Protein AF-A0A177EM63-F1 (afdb_monomer_lite)

Structure (mmCIF, N/CA/C/O backbone):
data_AF-A0A177EM63-F1
#
_entry.id   AF-A0A177EM63-F1
#
loop_
_atom_site.group_PDB
_atom_site.id
_atom_site.type_symbol
_atom_site.label_atom_id
_atom_site.label_alt_id
_atom_site.label_comp_id
_atom_site.label_asym_id
_atom_site.label_entity_id
_atom_site.label_seq_id
_atom_site.pdbx_PDB_ins_code
_atom_site.Cartn_x
_atom_site.Cartn_y
_atom_site.Cartn_z
_atom_site.occupancy
_atom_site.B_iso_or_equiv
_atom_site.auth_seq_id
_atom_site.auth_comp_id
_atom_site.auth_asym_id
_atom_site.auth_atom_id
_atom_site.pdbx_PDB_model_num
ATOM 1 N N . MET A 1 1 ? 7.908 0.296 -29.795 1.00 80.44 1 MET A N 1
ATOM 2 C CA . MET A 1 1 ? 9.046 -0.577 -29.422 1.00 80.44 1 MET A CA 1
ATOM 3 C C . MET A 1 1 ? 8.476 -1.822 -28.769 1.00 80.44 1 MET A C 1
ATOM 5 O O . MET A 1 1 ? 7.486 -1.703 -28.049 1.00 80.44 1 MET A O 1
ATOM 9 N N . SER A 1 2 ? 9.040 -2.988 -29.083 1.00 86.81 2 SER A N 1
ATOM 10 C CA . SER A 1 2 ? 8.524 -4.278 -28.610 1.00 86.81 2 SER A CA 1
ATOM 11 C C . SER A 1 2 ? 8.839 -4.521 -27.130 1.00 86.81 2 SER A C 1
ATOM 13 O O . SER A 1 2 ? 9.766 -3.935 -26.569 1.00 86.81 2 SER A O 1
ATOM 15 N N . VAL A 1 3 ? 8.077 -5.413 -26.495 1.00 84.44 3 VAL A N 1
ATOM 16 C CA . VAL A 1 3 ? 8.289 -5.815 -25.095 1.00 84.44 3 VAL A CA 1
ATOM 17 C C . VAL A 1 3 ? 9.638 -6.499 -24.912 1.00 84.44 3 VAL A C 1
ATOM 19 O O . VAL A 1 3 ? 10.339 -6.198 -23.953 1.00 84.44 3 VAL A O 1
ATOM 22 N N . THR A 1 4 ? 10.049 -7.345 -25.858 1.00 86.62 4 THR A N 1
ATOM 23 C CA . THR A 1 4 ? 11.358 -8.010 -25.823 1.00 86.62 4 THR A CA 1
ATOM 24 C C . THR A 1 4 ? 12.508 -7.002 -25.833 1.00 86.62 4 THR A C 1
ATOM 26 O O . THR A 1 4 ? 13.433 -7.124 -25.036 1.00 86.62 4 THR A O 1
ATOM 29 N N . GLU A 1 5 ? 12.434 -5.967 -26.677 1.00 84.00 5 GLU A N 1
ATOM 30 C CA . GLU A 1 5 ? 13.433 -4.888 -26.700 1.00 84.00 5 GLU A CA 1
ATOM 31 C C . GLU A 1 5 ? 13.424 -4.068 -25.405 1.00 84.00 5 GLU A C 1
ATOM 33 O O . GLU A 1 5 ? 14.484 -3.695 -24.904 1.00 84.00 5 GLU A O 1
ATOM 38 N N . ALA A 1 6 ? 12.239 -3.788 -24.853 1.00 81.88 6 ALA A N 1
ATOM 39 C CA . ALA A 1 6 ? 12.103 -3.051 -23.600 1.00 81.88 6 ALA A CA 1
ATOM 40 C C . ALA A 1 6 ? 12.695 -3.833 -22.416 1.00 81.88 6 ALA A C 1
ATOM 42 O O . ALA A 1 6 ? 13.478 -3.273 -21.653 1.00 81.88 6 ALA A O 1
ATOM 43 N N . VAL A 1 7 ? 12.375 -5.127 -22.293 1.00 85.88 7 VAL A N 1
ATOM 44 C CA . VAL A 1 7 ? 12.912 -6.020 -21.252 1.00 85.88 7 VAL A CA 1
ATOM 45 C C . VAL A 1 7 ? 14.426 -6.120 -21.363 1.00 85.88 7 VAL A C 1
ATOM 47 O O . VAL A 1 7 ? 15.108 -5.869 -20.376 1.00 85.88 7 VAL A O 1
ATOM 50 N N . ALA A 1 8 ? 14.959 -6.374 -22.563 1.00 84.88 8 ALA A N 1
ATOM 51 C CA . ALA A 1 8 ? 16.402 -6.455 -22.767 1.00 84.88 8 ALA A CA 1
ATOM 52 C C . ALA A 1 8 ? 17.111 -5.162 -22.335 1.00 84.88 8 ALA A C 1
ATOM 54 O O . ALA A 1 8 ? 18.138 -5.217 -21.671 1.00 84.88 8 ALA A O 1
ATOM 55 N N . ARG A 1 9 ? 16.553 -3.984 -22.645 1.00 82.12 9 ARG A N 1
ATOM 56 C CA . ARG A 1 9 ? 17.126 -2.699 -22.205 1.00 82.12 9 ARG A CA 1
ATOM 57 C C . ARG A 1 9 ? 17.050 -2.490 -20.692 1.00 82.12 9 ARG A C 1
ATOM 59 O O . ARG A 1 9 ? 17.999 -1.964 -20.122 1.00 82.12 9 ARG A O 1
ATOM 66 N N . ILE A 1 10 ? 15.957 -2.901 -20.048 1.00 82.69 10 ILE A N 1
ATOM 67 C CA . ILE A 1 10 ? 15.802 -2.826 -18.586 1.00 82.69 10 ILE A CA 1
ATOM 68 C C . ILE A 1 10 ? 16.791 -3.767 -17.884 1.00 82.69 10 ILE A C 1
ATOM 70 O O . ILE A 1 10 ? 17.372 -3.395 -16.869 1.00 82.69 10 ILE A O 1
ATOM 74 N N . GLU A 1 11 ? 16.995 -4.971 -18.417 1.00 80.25 11 GLU A N 1
ATOM 75 C CA . GLU A 1 11 ? 17.936 -5.953 -17.868 1.00 80.25 11 GLU A CA 1
ATOM 76 C C . GLU A 1 11 ? 19.400 -5.546 -18.099 1.00 80.25 11 GLU A C 1
ATOM 78 O O . GLU A 1 11 ? 20.226 -5.731 -17.210 1.00 80.25 11 GLU A O 1
ATOM 83 N N . LEU A 1 12 ? 19.712 -4.932 -19.249 1.00 74.31 12 LEU A N 1
ATOM 84 C CA . LEU A 1 12 ? 21.046 -4.409 -19.579 1.00 74.31 12 LEU A CA 1
ATOM 85 C C . LEU A 1 12 ? 21.452 -3.180 -18.755 1.00 74.31 12 LEU A C 1
ATOM 87 O O . LEU A 1 12 ? 22.636 -2.843 -18.721 1.00 74.31 12 LEU A O 1
ATOM 91 N N . ALA A 1 13 ? 20.511 -2.514 -18.080 1.00 64.75 13 ALA A N 1
ATOM 92 C CA . ALA A 1 13 ? 20.834 -1.570 -17.014 1.00 64.75 13 ALA A CA 1
ATOM 93 C C . ALA A 1 13 ? 21.333 -2.365 -15.786 1.00 64.75 13 ALA A C 1
ATOM 95 O O . ALA A 1 13 ? 20.625 -2.502 -14.791 1.00 64.75 13 ALA A O 1
ATOM 96 N N . GLU A 1 14 ? 22.516 -2.976 -15.909 1.00 57.59 14 GLU A N 1
ATOM 97 C CA . GLU A 1 14 ? 23.090 -3.934 -14.958 1.00 57.59 14 GLU A CA 1
ATOM 98 C C . GLU A 1 14 ? 23.253 -3.382 -13.527 1.00 57.59 14 GLU A C 1
ATOM 100 O O . GLU A 1 14 ? 23.365 -2.178 -13.285 1.00 57.59 14 GLU A O 1
ATOM 105 N N . GLU A 1 15 ? 23.319 -4.334 -12.584 1.00 53.03 15 GLU A N 1
ATOM 106 C CA . GLU A 1 15 ? 23.094 -4.308 -11.124 1.00 53.03 15 GLU A CA 1
ATOM 107 C C . GLU A 1 15 ? 23.662 -3.140 -10.293 1.00 53.03 15 GLU A C 1
ATOM 109 O O . GLU A 1 15 ? 23.287 -2.974 -9.132 1.00 53.03 15 GLU A O 1
ATOM 114 N N . PHE A 1 16 ? 24.526 -2.283 -10.829 1.00 54.69 16 PHE A N 1
ATOM 115 C CA . PHE A 1 16 ? 25.255 -1.292 -10.035 1.00 54.69 16 PHE A CA 1
ATOM 116 C C . PHE A 1 16 ? 24.967 0.155 -10.410 1.00 54.69 16 PHE A C 1
ATOM 118 O O . PHE A 1 16 ? 25.214 1.036 -9.575 1.00 54.69 16 PHE A O 1
ATOM 125 N N . GLU A 1 17 ? 24.403 0.438 -11.584 1.00 61.66 17 GLU A N 1
ATOM 126 C CA . GLU A 1 17 ? 24.083 1.799 -12.013 1.00 61.66 17 GLU A CA 1
ATOM 127 C C . GLU A 1 17 ? 22.657 1.925 -12.536 1.00 61.66 17 GLU A C 1
ATOM 129 O O . GLU A 1 17 ? 22.166 1.149 -13.342 1.00 61.66 17 GLU A O 1
ATOM 134 N N . PHE A 1 18 ? 21.973 2.943 -12.024 1.00 70.75 18 PHE A N 1
ATOM 135 C CA . PHE A 1 18 ? 20.662 3.331 -12.507 1.00 70.75 18 PHE A CA 1
ATOM 136 C C . PHE A 1 18 ? 20.858 4.153 -13.788 1.00 70.75 18 PHE A C 1
ATOM 138 O O . PHE A 1 18 ? 21.376 5.267 -13.694 1.00 70.75 18 PHE A O 1
ATOM 145 N N . ASP A 1 19 ? 20.451 3.614 -14.944 1.00 78.56 19 ASP A N 1
ATOM 146 C CA . ASP A 1 19 ? 20.401 4.326 -16.230 1.00 78.56 19 ASP A CA 1
ATOM 147 C C . ASP A 1 19 ? 18.953 4.756 -16.561 1.00 78.56 19 ASP A C 1
ATOM 149 O O . ASP A 1 19 ? 18.143 3.943 -17.024 1.00 78.56 19 ASP A O 1
ATOM 153 N N . PRO A 1 20 ? 18.600 6.041 -16.358 1.00 81.06 20 PRO A N 1
ATOM 154 C CA . PRO A 1 20 ? 17.284 6.570 -16.706 1.00 81.06 20 PRO A CA 1
ATOM 155 C C . PRO A 1 20 ? 16.930 6.389 -18.186 1.00 81.06 20 PRO A C 1
ATOM 157 O O . PRO A 1 20 ? 15.759 6.225 -18.523 1.00 81.06 20 PRO A O 1
ATOM 160 N N . SER A 1 21 ? 17.921 6.419 -19.080 1.00 80.81 21 SER A N 1
ATOM 161 C CA . SER A 1 21 ? 17.704 6.344 -20.527 1.00 80.81 21 SER A CA 1
ATOM 162 C C . SER A 1 21 ? 17.212 4.955 -20.916 1.00 80.81 21 SER A C 1
ATOM 164 O O . SER A 1 21 ? 16.197 4.832 -21.605 1.00 80.81 21 SER A O 1
ATOM 166 N N . ALA A 1 22 ? 17.872 3.915 -20.400 1.00 77.88 22 ALA A N 1
ATOM 167 C CA . ALA A 1 22 ? 17.476 2.524 -20.589 1.00 77.88 22 ALA A CA 1
ATOM 168 C C . ALA A 1 22 ? 16.078 2.227 -20.030 1.00 77.88 22 ALA A C 1
ATOM 170 O O . ALA A 1 22 ? 15.338 1.452 -20.624 1.00 77.88 22 ALA A O 1
ATOM 171 N N . ILE A 1 23 ? 15.689 2.878 -18.932 1.00 80.88 23 ILE A N 1
ATOM 172 C CA . ILE A 1 23 ? 14.418 2.638 -18.234 1.00 80.88 23 ILE A CA 1
ATOM 173 C C . ILE A 1 23 ? 13.268 3.493 -18.803 1.00 80.88 23 ILE A C 1
ATOM 175 O O . ILE A 1 23 ? 12.113 3.073 -18.773 1.00 80.88 23 ILE A O 1
ATOM 179 N N . SER A 1 24 ? 13.557 4.653 -19.408 1.00 83.94 24 SER A N 1
ATOM 180 C CA . SER A 1 24 ? 12.554 5.525 -20.059 1.00 83.94 24 SER A CA 1
ATOM 181 C C . SER A 1 24 ? 11.744 4.826 -21.160 1.00 83.94 24 SER A C 1
ATOM 183 O O . SER A 1 24 ? 10.636 5.240 -21.502 1.00 83.94 24 SER A O 1
ATOM 185 N N . VAL A 1 25 ? 12.268 3.711 -21.672 1.00 82.81 25 VAL A N 1
ATOM 186 C CA . VAL A 1 25 ? 11.639 2.825 -22.654 1.00 82.81 25 VAL A CA 1
ATOM 187 C C . VAL A 1 25 ? 10.241 2.368 -22.221 1.00 82.81 25 VAL A C 1
ATOM 189 O O . VAL A 1 25 ? 9.361 2.198 -23.064 1.00 82.81 25 VAL A O 1
ATOM 192 N N . ILE A 1 26 ? 9.994 2.256 -20.913 1.00 86.50 26 ILE A N 1
ATOM 193 C CA . ILE A 1 26 ? 8.686 1.885 -20.362 1.00 86.50 26 ILE A CA 1
ATOM 194 C C . ILE A 1 26 ? 7.603 2.852 -20.834 1.00 86.50 26 ILE A C 1
ATOM 196 O O . ILE A 1 26 ? 6.497 2.406 -21.093 1.00 86.50 26 ILE A O 1
ATOM 200 N N . GLU A 1 27 ? 7.889 4.146 -21.020 1.00 87.06 27 GLU A N 1
ATOM 201 C CA . GLU A 1 27 ? 6.882 5.132 -21.448 1.00 87.06 27 GLU A CA 1
ATOM 202 C C . GLU A 1 27 ? 6.308 4.822 -22.842 1.00 87.06 27 GLU A C 1
ATOM 204 O O . GLU A 1 27 ? 5.156 5.142 -23.120 1.00 87.06 27 GLU A O 1
ATOM 209 N N . SER A 1 28 ? 7.081 4.154 -23.706 1.00 83.94 28 SER A N 1
ATOM 210 C CA . SER A 1 28 ? 6.744 3.915 -25.121 1.00 83.94 28 SER A CA 1
ATOM 211 C C . SER A 1 28 ? 6.630 2.435 -25.511 1.00 83.94 28 SER A C 1
ATOM 213 O O . SER A 1 28 ? 6.363 2.117 -26.675 1.00 83.94 28 SER A O 1
ATOM 215 N N . ALA A 1 29 ? 6.829 1.515 -24.561 1.00 86.12 29 ALA A N 1
ATOM 216 C CA . ALA A 1 29 ? 6.664 0.082 -24.786 1.00 86.12 29 ALA A CA 1
ATOM 217 C C . ALA A 1 29 ? 5.202 -0.245 -25.135 1.00 86.12 29 ALA A C 1
ATOM 219 O O . ALA A 1 29 ? 4.276 0.144 -24.414 1.00 86.12 29 ALA A O 1
ATOM 220 N N . THR A 1 30 ? 4.991 -0.950 -26.245 1.00 87.00 30 THR A N 1
ATOM 221 C CA . THR A 1 30 ? 3.658 -1.395 -26.671 1.00 87.00 30 THR A CA 1
ATOM 222 C C . THR A 1 30 ? 3.354 -2.732 -26.006 1.00 87.00 30 THR A C 1
ATOM 224 O O . THR A 1 30 ? 4.013 -3.717 -26.320 1.00 87.00 30 THR A O 1
ATOM 227 N N . ILE A 1 31 ? 2.388 -2.755 -25.087 1.00 88.94 31 ILE A N 1
ATOM 228 C CA . ILE A 1 31 ? 2.005 -3.939 -24.309 1.00 88.94 31 ILE A CA 1
ATOM 229 C C . ILE A 1 31 ? 0.565 -4.284 -24.663 1.00 88.94 31 ILE A C 1
ATOM 231 O O . ILE A 1 31 ? -0.331 -3.460 -24.503 1.00 88.94 31 ILE A O 1
ATOM 235 N N . ASN A 1 32 ? 0.361 -5.494 -25.168 1.00 89.00 32 ASN A N 1
ATOM 236 C CA . ASN A 1 32 ? -0.907 -5.963 -25.715 1.00 89.00 32 ASN A CA 1
ATOM 237 C C . ASN A 1 32 ? -1.482 -7.150 -24.928 1.00 89.00 32 ASN A C 1
ATOM 239 O O . ASN A 1 32 ? -2.583 -7.607 -25.230 1.00 89.00 32 ASN A O 1
ATOM 243 N N . SER A 1 33 ? -0.752 -7.680 -23.941 1.00 89.94 33 SER A N 1
ATOM 244 C CA . SER A 1 33 ? -1.168 -8.859 -23.179 1.00 89.94 33 SER A CA 1
ATOM 245 C C . SER A 1 33 ? -0.722 -8.834 -21.717 1.00 89.94 33 SER A C 1
ATOM 247 O O . SER A 1 33 ? 0.284 -8.229 -21.350 1.00 89.94 33 SER A O 1
ATOM 249 N N . GLU A 1 34 ? -1.444 -9.575 -20.877 1.00 89.94 34 GLU A N 1
ATOM 250 C CA . GLU A 1 34 ? -1.077 -9.823 -19.476 1.00 89.94 34 GLU A CA 1
ATOM 251 C C . GLU A 1 34 ? 0.327 -10.437 -19.335 1.00 89.94 34 GLU A C 1
ATOM 253 O O . GLU A 1 34 ? 1.083 -10.071 -18.434 1.00 89.94 34 GLU A O 1
ATOM 258 N N . THR A 1 35 ? 0.705 -11.354 -20.229 1.00 91.62 35 THR A N 1
ATOM 259 C CA . THR A 1 35 ? 2.037 -11.975 -20.207 1.00 91.62 35 THR A CA 1
ATOM 260 C C . THR A 1 35 ? 3.138 -10.934 -20.411 1.00 91.62 35 THR A C 1
ATOM 262 O O . THR A 1 35 ? 4.155 -10.975 -19.722 1.00 91.62 35 THR A O 1
ATOM 265 N N . GLU A 1 36 ? 2.926 -9.972 -21.306 1.00 90.94 36 GLU A N 1
ATOM 266 C CA . GLU A 1 36 ? 3.875 -8.885 -21.553 1.00 90.94 36 GLU A CA 1
ATOM 267 C C . GLU A 1 36 ? 3.973 -7.919 -20.362 1.00 90.94 36 GLU A C 1
ATOM 269 O O . GLU A 1 36 ? 5.082 -7.531 -19.993 1.00 90.94 36 GLU A O 1
ATOM 274 N N . PHE A 1 37 ? 2.856 -7.596 -19.693 1.00 90.56 37 PHE A N 1
ATOM 275 C CA . PHE A 1 37 ? 2.894 -6.840 -18.432 1.00 90.56 37 PHE A CA 1
ATOM 276 C C . PHE A 1 37 ? 3.767 -7.539 -17.388 1.00 90.56 37 PHE A C 1
ATOM 278 O O . PHE A 1 37 ? 4.653 -6.917 -16.802 1.00 90.56 37 PHE A O 1
ATOM 285 N N . LYS A 1 38 ? 3.560 -8.847 -17.185 1.00 89.88 38 LYS A N 1
ATOM 286 C CA . LYS A 1 38 ? 4.345 -9.637 -16.224 1.00 89.88 38 LYS A CA 1
ATOM 287 C C . LYS A 1 38 ? 5.834 -9.629 -16.556 1.00 89.88 38 LYS A C 1
ATOM 289 O O . LYS A 1 38 ? 6.646 -9.480 -15.648 1.00 89.88 38 LYS A O 1
ATOM 294 N N . GLN A 1 39 ? 6.196 -9.753 -17.833 1.00 90.75 39 GLN A N 1
ATOM 295 C CA . GLN A 1 39 ? 7.595 -9.718 -18.267 1.00 90.75 39 GLN A CA 1
ATOM 296 C C . GLN A 1 39 ? 8.263 -8.381 -17.931 1.00 90.75 39 GLN A C 1
ATOM 298 O O . GLN A 1 39 ? 9.328 -8.366 -17.314 1.00 90.75 39 GLN A O 1
ATOM 303 N N . VAL A 1 40 ? 7.621 -7.261 -18.273 1.00 91.50 40 VAL A N 1
ATOM 304 C CA . VAL A 1 40 ? 8.172 -5.925 -18.001 1.00 91.50 40 VAL A CA 1
ATOM 305 C C . VAL A 1 40 ? 8.238 -5.655 -16.496 1.00 91.50 40 VAL A C 1
ATOM 307 O O . VAL A 1 40 ? 9.280 -5.239 -15.996 1.00 91.50 40 VAL A O 1
ATOM 310 N N . CYS A 1 41 ? 7.168 -5.928 -15.745 1.00 92.38 41 CYS A N 1
ATOM 311 C CA . CYS A 1 41 ? 7.134 -5.708 -14.296 1.00 92.38 41 CYS A CA 1
ATOM 312 C C . CYS A 1 41 ? 8.166 -6.560 -13.542 1.00 92.38 41 CYS A C 1
ATOM 314 O O . CYS A 1 41 ? 8.793 -6.065 -12.604 1.00 92.38 41 CYS A O 1
ATOM 316 N N . LEU A 1 42 ? 8.398 -7.805 -13.970 1.00 90.25 42 LEU A N 1
ATOM 317 C CA . LEU A 1 42 ? 9.427 -8.664 -13.387 1.00 90.25 42 LEU A CA 1
ATOM 318 C C . LEU A 1 42 ? 10.841 -8.145 -13.682 1.00 90.25 42 LEU A C 1
ATOM 320 O O . LEU A 1 42 ? 11.679 -8.127 -12.780 1.00 90.25 42 LEU A O 1
ATOM 324 N N . ALA A 1 43 ? 11.100 -7.680 -14.908 1.00 89.88 43 ALA A N 1
ATOM 325 C CA . ALA A 1 43 ? 12.376 -7.057 -15.262 1.00 89.88 43 ALA A CA 1
ATOM 326 C C . ALA A 1 43 ? 12.644 -5.809 -14.402 1.00 89.88 43 ALA A C 1
ATOM 328 O O . ALA A 1 43 ? 13.734 -5.649 -13.855 1.00 89.88 43 ALA A O 1
ATOM 329 N N . LEU A 1 44 ? 11.624 -4.969 -14.191 1.00 90.56 44 LEU A N 1
ATOM 330 C CA . LEU A 1 44 ? 11.714 -3.798 -13.315 1.00 90.56 44 LEU A CA 1
ATOM 331 C C . LEU A 1 44 ? 11.981 -4.174 -11.858 1.00 90.56 44 LEU A C 1
ATOM 333 O O . LEU A 1 44 ? 12.835 -3.567 -11.214 1.00 90.56 44 LEU A O 1
ATOM 337 N N . PHE A 1 45 ? 11.292 -5.192 -11.341 1.00 89.75 45 PHE A N 1
ATOM 338 C CA . PHE A 1 45 ? 11.532 -5.684 -9.988 1.00 89.75 45 PHE A CA 1
ATOM 339 C C . PHE A 1 45 ? 12.976 -6.173 -9.806 1.00 89.75 45 PHE A C 1
ATOM 341 O O . PHE A 1 45 ? 13.630 -5.800 -8.832 1.00 89.75 45 PHE A O 1
ATOM 348 N N . ARG A 1 46 ? 13.496 -6.968 -10.749 1.00 87.50 46 ARG A N 1
ATOM 349 C CA . ARG A 1 46 ? 14.879 -7.473 -10.714 1.00 87.50 46 ARG A CA 1
ATOM 350 C C . ARG A 1 46 ? 15.899 -6.343 -10.810 1.00 87.50 46 ARG A C 1
ATOM 352 O O . ARG A 1 46 ? 16.863 -6.332 -10.048 1.00 87.50 46 ARG A O 1
ATOM 359 N N . ASN A 1 47 ? 15.641 -5.361 -11.673 1.00 88.44 47 ASN A N 1
ATOM 360 C CA . ASN A 1 47 ? 16.473 -4.169 -11.785 1.00 88.44 47 ASN A CA 1
ATOM 361 C C . ASN A 1 47 ? 16.527 -3.399 -10.452 1.00 88.44 47 ASN A C 1
ATOM 363 O O . ASN A 1 47 ? 17.611 -3.100 -9.956 1.00 88.44 47 ASN A O 1
ATOM 367 N N . TYR A 1 48 ? 15.379 -3.177 -9.799 1.00 88.75 48 TYR A N 1
ATOM 368 C CA . TYR A 1 48 ? 15.337 -2.585 -8.458 1.00 88.75 48 TYR A CA 1
ATOM 369 C C . TYR A 1 48 ? 16.067 -3.437 -7.409 1.00 88.75 48 TYR A C 1
ATOM 371 O O . TYR A 1 48 ? 16.782 -2.900 -6.558 1.00 88.75 48 TYR A O 1
ATOM 379 N N . TRP A 1 49 ? 15.888 -4.762 -7.453 1.00 86.75 49 TRP A N 1
ATOM 380 C CA . TRP A 1 49 ? 16.498 -5.703 -6.513 1.00 86.75 49 TRP A CA 1
ATOM 381 C C . TRP A 1 49 ? 18.028 -5.618 -6.522 1.00 86.75 49 TRP A C 1
ATOM 383 O O . TRP A 1 49 ? 18.623 -5.598 -5.434 1.00 86.75 49 TRP A O 1
ATOM 393 N N . GLY A 1 50 ? 18.624 -5.539 -7.718 1.00 84.69 50 GLY A N 1
ATOM 394 C CA . GLY A 1 50 ? 20.071 -5.490 -7.937 1.00 84.69 50 GLY A CA 1
ATOM 395 C C . GLY A 1 50 ? 20.744 -4.232 -7.383 1.00 84.69 50 GLY A C 1
ATOM 396 O O . GLY A 1 50 ? 21.895 -4.292 -6.961 1.00 84.69 50 GLY A O 1
ATOM 397 N N . LEU A 1 51 ? 20.021 -3.109 -7.274 1.00 85.06 51 LEU A N 1
ATOM 398 C CA . LEU A 1 51 ? 20.606 -1.839 -6.836 1.00 85.06 51 LEU A CA 1
ATOM 399 C C . LEU A 1 51 ? 21.179 -1.925 -5.403 1.00 85.06 51 LEU A C 1
ATOM 401 O O . LEU A 1 51 ? 20.433 -2.180 -4.451 1.00 85.06 51 LEU A O 1
ATOM 405 N N . PRO A 1 52 ? 22.472 -1.606 -5.186 1.00 80.50 52 PRO A N 1
ATOM 406 C CA . PRO A 1 52 ? 23.153 -1.866 -3.912 1.00 80.50 52 PRO A CA 1
ATOM 407 C C . PRO A 1 52 ? 22.924 -0.789 -2.841 1.00 80.50 52 PRO A C 1
ATOM 409 O O . PRO A 1 52 ? 23.192 -1.018 -1.663 1.00 80.50 52 PRO A O 1
ATOM 412 N N . LYS A 1 53 ? 22.478 0.415 -3.228 1.00 84.19 53 LYS A N 1
ATOM 413 C CA . LYS A 1 53 ? 22.350 1.579 -2.332 1.00 84.19 53 LYS A CA 1
ATOM 414 C C . LYS A 1 53 ? 20.906 2.062 -2.264 1.00 84.19 53 LYS A C 1
ATOM 416 O O . LYS A 1 53 ? 20.297 2.295 -3.306 1.00 84.19 53 LYS A O 1
ATOM 421 N N . ILE A 1 54 ? 20.426 2.351 -1.052 1.00 84.00 54 ILE A N 1
ATOM 422 C CA . ILE A 1 54 ? 19.081 2.908 -0.801 1.00 84.00 54 ILE A CA 1
ATOM 423 C C . ILE A 1 54 ? 18.836 4.178 -1.627 1.00 84.00 54 ILE A C 1
ATOM 425 O O . ILE A 1 54 ? 17.805 4.307 -2.267 1.00 84.00 54 ILE A O 1
ATOM 429 N N . GLN A 1 55 ? 19.819 5.075 -1.727 1.00 85.56 55 GLN A N 1
ATOM 430 C CA . GLN A 1 55 ? 19.698 6.305 -2.526 1.00 85.56 55 GLN A CA 1
ATOM 431 C C . GLN A 1 55 ? 19.469 6.028 -4.022 1.00 85.56 55 GLN A C 1
ATOM 433 O O . GLN A 1 55 ? 18.775 6.785 -4.696 1.00 85.56 55 GLN A O 1
ATOM 438 N N . LYS A 1 56 ? 20.074 4.960 -4.566 1.00 86.19 56 LYS A N 1
ATOM 439 C CA . LYS A 1 56 ? 19.862 4.550 -5.963 1.00 86.19 56 LYS A CA 1
ATOM 440 C C . LYS A 1 56 ? 18.480 3.915 -6.127 1.00 86.19 56 LYS A C 1
ATOM 442 O O . LYS A 1 56 ? 17.799 4.225 -7.092 1.00 86.19 56 LYS A O 1
ATOM 447 N N . GLN A 1 57 ? 18.054 3.105 -5.160 1.00 87.19 57 GLN A N 1
ATOM 448 C CA . GLN A 1 57 ? 16.714 2.511 -5.109 1.00 87.19 57 GLN A CA 1
ATOM 449 C C . GLN A 1 57 ? 15.613 3.578 -5.031 1.00 87.19 57 GLN A C 1
ATOM 451 O O . GLN A 1 57 ? 14.627 3.503 -5.753 1.00 87.19 57 GLN A O 1
ATOM 456 N N . GLU A 1 58 ? 15.786 4.608 -4.203 1.00 88.50 58 GLU A N 1
ATOM 457 C CA . GLU A 1 58 ? 14.829 5.712 -4.092 1.00 88.50 58 GLU A CA 1
ATOM 458 C C . GLU A 1 58 ? 14.707 6.488 -5.402 1.00 88.50 58 GLU A C 1
ATOM 460 O O . GLU A 1 58 ? 13.588 6.695 -5.872 1.00 88.50 58 GLU A O 1
ATOM 465 N N . LYS A 1 59 ? 15.847 6.844 -6.017 1.00 88.50 59 LYS A N 1
ATOM 466 C CA . LYS A 1 59 ? 15.889 7.495 -7.335 1.00 88.50 59 LYS A CA 1
ATOM 467 C C . LYS A 1 59 ? 15.236 6.640 -8.414 1.00 88.50 59 LYS A C 1
ATOM 469 O O . LYS A 1 59 ? 14.466 7.163 -9.215 1.00 88.50 59 LYS A O 1
ATOM 474 N N . TRP A 1 60 ? 15.526 5.340 -8.413 1.00 91.56 60 TRP A N 1
ATOM 475 C CA . TRP A 1 60 ? 14.902 4.383 -9.315 1.00 91.56 60 TRP A CA 1
ATOM 476 C C . TRP A 1 60 ? 13.386 4.390 -9.143 1.00 91.56 60 TRP A C 1
ATOM 478 O O . TRP A 1 60 ? 12.665 4.584 -10.115 1.00 91.56 60 TRP A O 1
ATOM 488 N N . ALA A 1 61 ? 12.901 4.255 -7.906 1.00 91.25 61 ALA A N 1
ATOM 489 C CA . ALA A 1 61 ? 11.471 4.193 -7.624 1.00 91.25 61 ALA A CA 1
ATOM 490 C C . ALA A 1 61 ? 10.764 5.478 -8.061 1.00 91.25 61 ALA A C 1
ATOM 492 O O . ALA A 1 61 ? 9.722 5.412 -8.705 1.00 91.25 61 ALA A O 1
ATOM 493 N N . ASP A 1 62 ? 11.346 6.645 -7.783 1.00 89.94 62 ASP A N 1
ATOM 494 C CA . ASP A 1 62 ? 10.760 7.915 -8.214 1.00 89.94 62 ASP A CA 1
ATOM 495 C C . ASP A 1 62 ? 10.710 8.035 -9.736 1.00 89.94 62 ASP A C 1
ATOM 497 O O . ASP A 1 62 ? 9.682 8.438 -10.285 1.00 89.94 62 ASP A O 1
ATOM 501 N N . PHE A 1 63 ? 11.780 7.646 -10.428 1.00 91.25 63 PHE A N 1
ATOM 502 C CA . PHE A 1 63 ? 11.834 7.709 -11.882 1.00 91.25 63 PHE A CA 1
ATOM 503 C C . PHE A 1 63 ? 10.863 6.728 -12.543 1.00 91.25 63 PHE A C 1
ATOM 505 O O . PHE A 1 63 ? 10.023 7.146 -13.337 1.00 91.25 63 PHE A O 1
ATOM 512 N N . VAL A 1 64 ? 10.936 5.440 -12.194 1.00 91.69 64 VAL A N 1
ATOM 513 C CA . VAL A 1 64 ? 10.137 4.377 -12.825 1.00 91.69 64 VAL A CA 1
ATOM 514 C C . VAL A 1 64 ? 8.657 4.594 -12.591 1.00 91.69 64 VAL A C 1
ATOM 516 O O . VAL A 1 64 ? 7.86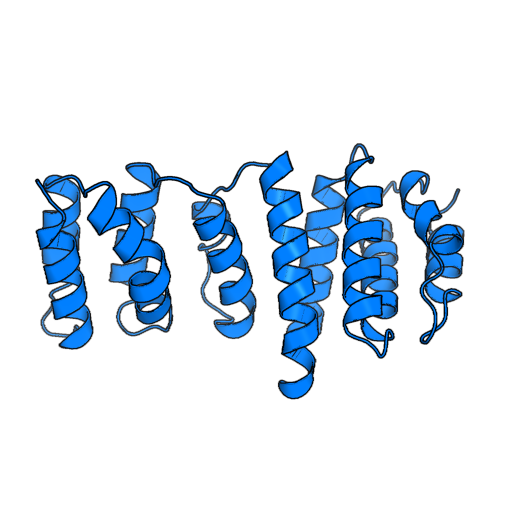8 4.514 -13.529 1.00 91.69 64 VAL A O 1
ATOM 519 N N . LEU A 1 65 ? 8.264 4.919 -11.359 1.00 93.19 65 LEU A N 1
ATOM 520 C CA . LEU A 1 65 ? 6.856 5.144 -11.065 1.00 93.19 65 LEU A CA 1
ATOM 521 C C . LEU A 1 65 ? 6.336 6.395 -11.777 1.00 93.19 65 LEU A C 1
ATOM 523 O O . LEU A 1 65 ? 5.214 6.376 -12.265 1.00 93.19 65 LEU A O 1
ATOM 527 N N . THR A 1 66 ? 7.146 7.449 -11.914 1.00 91.69 66 THR A N 1
ATOM 528 C CA . THR A 1 66 ? 6.770 8.644 -12.693 1.00 91.69 66 THR A CA 1
ATOM 529 C C . THR A 1 66 ? 6.685 8.355 -14.196 1.00 91.69 66 THR A C 1
ATOM 531 O O . THR A 1 66 ? 5.812 8.893 -14.872 1.00 91.69 66 THR A O 1
ATOM 534 N N . ALA A 1 67 ? 7.545 7.487 -14.731 1.00 91.12 67 ALA A N 1
ATOM 535 C CA . ALA A 1 67 ? 7.458 7.033 -16.119 1.00 91.12 67 ALA A CA 1
ATOM 536 C C . ALA A 1 67 ? 6.165 6.235 -16.365 1.00 91.12 67 ALA A C 1
ATOM 538 O O . ALA A 1 67 ? 5.434 6.512 -17.316 1.00 91.12 67 ALA A O 1
ATOM 539 N N . ILE A 1 68 ? 5.829 5.303 -15.466 1.00 92.31 68 ILE A N 1
ATOM 540 C CA . ILE A 1 68 ? 4.570 4.543 -15.511 1.00 92.31 68 ILE A CA 1
ATOM 541 C C . ILE A 1 68 ? 3.357 5.479 -15.432 1.00 92.31 68 ILE A C 1
ATOM 543 O O . ILE A 1 68 ? 2.405 5.302 -16.187 1.00 92.31 68 ILE A O 1
ATOM 547 N N . GLU A 1 69 ? 3.390 6.510 -14.581 1.00 91.12 69 GLU A N 1
ATOM 548 C CA . GLU A 1 69 ? 2.285 7.471 -14.449 1.00 91.12 69 GLU A CA 1
ATOM 549 C C . GLU A 1 69 ? 1.926 8.189 -15.748 1.00 91.12 69 GLU A C 1
ATOM 551 O O . GLU A 1 69 ? 0.787 8.625 -15.885 1.00 91.12 69 GLU A O 1
ATOM 556 N N . LYS A 1 70 ? 2.849 8.329 -16.702 1.00 89.94 70 LYS A N 1
ATOM 557 C CA . LYS A 1 70 ? 2.565 8.977 -17.991 1.00 89.94 70 LYS A CA 1
ATOM 558 C C . LYS A 1 70 ? 1.778 8.082 -18.949 1.00 89.94 70 LYS A C 1
ATOM 560 O O . LYS A 1 70 ? 1.264 8.576 -19.950 1.00 89.94 70 LYS A O 1
ATOM 565 N N . ARG A 1 71 ? 1.685 6.781 -18.667 1.00 90.44 71 ARG A N 1
ATOM 566 C CA . ARG A 1 71 ? 1.031 5.811 -19.545 1.00 90.44 71 ARG A CA 1
ATOM 567 C C . ARG A 1 71 ? -0.487 5.800 -19.377 1.00 90.44 71 ARG A C 1
ATOM 569 O O . ARG A 1 71 ? -1.024 6.158 -18.330 1.00 90.44 71 ARG A O 1
ATOM 576 N N . ALA A 1 72 ? -1.185 5.353 -20.420 1.00 89.31 72 ALA A N 1
ATOM 577 C CA . ALA A 1 72 ? -2.636 5.168 -20.382 1.00 89.31 72 ALA A CA 1
ATOM 578 C C . ALA A 1 72 ? -3.044 3.959 -19.516 1.00 89.31 72 ALA A C 1
ATOM 580 O O . ALA A 1 72 ? -4.007 4.050 -18.762 1.00 89.31 72 ALA A O 1
ATOM 581 N N . ASP A 1 73 ? -2.261 2.881 -19.568 1.00 90.75 73 ASP A N 1
ATOM 582 C CA . ASP A 1 73 ? -2.416 1.603 -18.850 1.00 90.75 73 ASP A CA 1
ATOM 583 C C . ASP A 1 73 ? -1.666 1.579 -17.498 1.00 90.75 73 ASP A C 1
ATOM 585 O O . ASP A 1 73 ? -1.184 0.547 -17.022 1.00 90.75 73 ASP A O 1
ATOM 589 N N . AR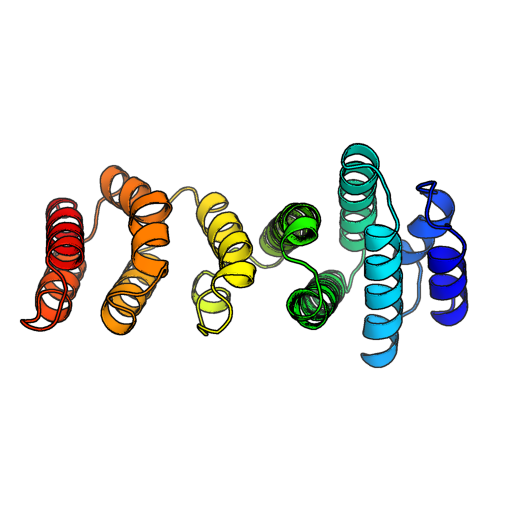G A 1 74 ? -1.507 2.753 -16.872 1.00 90.69 74 ARG A N 1
ATOM 590 C CA . ARG A 1 74 ? -0.721 2.924 -15.637 1.00 90.69 74 ARG A CA 1
ATOM 591 C C . ARG A 1 74 ? -1.248 2.088 -14.465 1.00 90.69 74 ARG A C 1
ATOM 593 O O . ARG A 1 74 ? -0.465 1.623 -13.641 1.00 90.69 74 ARG A O 1
ATOM 600 N N . ASN A 1 75 ? -2.565 1.897 -14.386 1.00 87.56 75 ASN A N 1
ATOM 601 C CA . ASN A 1 75 ? -3.207 1.175 -13.287 1.00 87.56 75 ASN A CA 1
ATOM 602 C C . ASN A 1 75 ? -2.913 -0.324 -13.374 1.00 87.56 75 ASN A C 1
ATOM 604 O O . ASN A 1 75 ? -2.588 -0.945 -12.362 1.00 87.56 75 ASN A O 1
ATOM 608 N N . GLU A 1 76 ? -2.956 -0.881 -14.583 1.00 89.75 76 GLU A N 1
ATOM 609 C CA . GLU A 1 76 ? -2.537 -2.244 -14.885 1.00 89.75 76 GLU A CA 1
ATOM 610 C C . GLU A 1 76 ? -1.061 -2.429 -14.523 1.00 89.75 76 GLU A C 1
ATOM 612 O O . GLU A 1 76 ? -0.715 -3.370 -13.811 1.00 89.75 76 GLU A O 1
ATOM 617 N N . PHE A 1 77 ? -0.198 -1.483 -14.903 1.00 90.88 77 PHE A N 1
ATOM 618 C CA . PHE A 1 77 ? 1.217 -1.506 -14.528 1.00 90.88 77 PHE A CA 1
ATOM 619 C C . PHE A 1 77 ? 1.451 -1.544 -13.015 1.00 90.88 77 PHE A C 1
ATOM 621 O O . PHE A 1 77 ? 2.242 -2.362 -12.542 1.00 90.88 77 PHE A O 1
ATOM 628 N N . PHE A 1 78 ? 0.788 -0.675 -12.244 1.00 90.50 78 PHE A N 1
ATOM 629 C CA . PHE A 1 78 ? 0.930 -0.680 -10.785 1.00 90.50 78 PHE A CA 1
ATOM 630 C C . PHE A 1 78 ? 0.417 -1.983 -10.170 1.00 90.50 78 PHE A C 1
ATOM 632 O O . PHE A 1 78 ? 1.068 -2.525 -9.276 1.00 90.50 78 PHE A O 1
ATOM 639 N N . ALA A 1 79 ? -0.696 -2.522 -10.679 1.00 87.38 79 ALA A N 1
ATOM 640 C CA . ALA A 1 79 ? -1.245 -3.792 -10.219 1.00 87.38 79 ALA A CA 1
ATOM 641 C C . ALA A 1 79 ? -0.284 -4.966 -10.481 1.00 87.38 79 ALA A C 1
ATOM 643 O O . ALA A 1 79 ? 0.009 -5.727 -9.558 1.00 87.38 79 ALA A O 1
ATOM 644 N N . TYR A 1 80 ? 0.263 -5.086 -11.696 1.00 90.94 80 TYR A N 1
ATOM 645 C CA . TYR A 1 80 ? 1.222 -6.147 -12.028 1.00 90.94 80 TYR A CA 1
ATOM 646 C C . TYR A 1 80 ? 2.554 -5.985 -11.294 1.00 90.94 80 TYR A C 1
ATOM 648 O O . TYR A 1 80 ? 3.111 -6.977 -10.829 1.00 90.94 80 TYR A O 1
ATOM 656 N N . LEU A 1 81 ? 3.045 -4.755 -11.115 1.00 91.06 81 LEU A N 1
ATOM 657 C CA . LEU A 1 81 ? 4.250 -4.507 -10.324 1.00 91.06 81 LEU A CA 1
ATOM 658 C C . LEU A 1 81 ? 4.048 -4.923 -8.859 1.00 91.06 81 LEU A C 1
ATOM 660 O O . LEU A 1 81 ? 4.916 -5.582 -8.289 1.00 91.06 81 LEU A O 1
ATOM 664 N N . MET A 1 82 ? 2.900 -4.592 -8.259 1.00 88.38 82 MET A N 1
ATOM 665 C CA . MET A 1 82 ? 2.559 -5.011 -6.896 1.00 88.38 82 MET A CA 1
ATOM 666 C C . MET A 1 82 ? 2.456 -6.536 -6.772 1.00 88.38 82 MET A C 1
ATOM 668 O O . MET A 1 82 ? 2.954 -7.106 -5.802 1.00 88.38 82 MET A O 1
ATOM 672 N N . GLU A 1 83 ? 1.861 -7.204 -7.763 1.00 87.81 83 GLU A N 1
ATOM 673 C CA . GLU A 1 83 ? 1.768 -8.666 -7.802 1.00 87.81 83 GLU A CA 1
ATOM 674 C C . GLU A 1 83 ? 3.155 -9.321 -7.897 1.00 87.81 83 GLU A C 1
ATOM 676 O O . GLU A 1 83 ? 3.437 -10.252 -7.144 1.00 87.81 83 GLU A O 1
ATOM 681 N N . CYS A 1 84 ? 4.062 -8.793 -8.729 1.00 88.12 84 CYS A N 1
ATOM 682 C CA . CYS A 1 84 ? 5.451 -9.258 -8.780 1.00 88.12 84 CYS A CA 1
ATOM 683 C C . CYS A 1 84 ? 6.147 -9.110 -7.419 1.00 88.12 84 CYS A C 1
ATOM 685 O O . CYS A 1 84 ? 6.741 -10.068 -6.929 1.00 88.12 84 CYS A O 1
ATOM 687 N N . ILE A 1 85 ? 6.031 -7.944 -6.768 1.00 88.88 85 ILE A N 1
ATOM 688 C CA . ILE A 1 85 ? 6.634 -7.734 -5.442 1.00 88.88 85 ILE A CA 1
ATOM 689 C C . ILE A 1 85 ? 6.055 -8.734 -4.433 1.00 88.88 85 ILE A C 1
ATOM 691 O O . ILE A 1 85 ? 6.805 -9.309 -3.649 1.00 88.88 85 ILE A O 1
ATOM 695 N N . LYS A 1 86 ? 4.740 -8.971 -4.456 1.00 86.50 86 LYS A N 1
ATOM 696 C CA . LYS A 1 86 ? 4.058 -9.898 -3.545 1.00 86.50 86 LYS A CA 1
ATOM 697 C C . LYS A 1 86 ? 4.509 -11.348 -3.724 1.00 86.50 86 LYS A C 1
ATOM 699 O O . LYS A 1 86 ? 4.696 -12.054 -2.733 1.00 86.50 86 LYS A O 1
ATOM 704 N N . GLN A 1 87 ? 4.670 -11.800 -4.967 1.00 86.06 87 GLN A N 1
ATOM 705 C CA . GLN A 1 87 ? 5.140 -13.155 -5.277 1.00 86.06 87 GLN A CA 1
ATOM 706 C C . GLN A 1 87 ? 6.567 -13.381 -4.774 1.00 86.06 87 GLN A C 1
ATOM 708 O O . GLN A 1 87 ? 6.864 -14.418 -4.174 1.00 86.06 87 GLN A O 1
ATOM 713 N N . GLU A 1 88 ? 7.423 -12.382 -4.959 1.00 84.88 88 GLU A N 1
ATOM 714 C CA . GLU A 1 88 ? 8.820 -12.431 -4.540 1.00 84.88 88 GLU A CA 1
ATOM 715 C C . GLU A 1 88 ? 8.964 -12.247 -3.025 1.00 84.88 88 GLU A C 1
ATOM 717 O O . GLU A 1 88 ? 9.801 -12.900 -2.415 1.00 84.88 88 GLU A O 1
ATOM 722 N N . TRP A 1 89 ? 8.098 -11.459 -2.372 1.00 84.94 89 TRP A N 1
ATOM 723 C CA . TRP A 1 89 ? 8.165 -11.128 -0.938 1.00 84.94 89 TRP A CA 1
ATOM 724 C C . TRP A 1 89 ? 8.378 -12.328 -0.012 1.00 84.94 89 TRP A C 1
ATOM 726 O O . TRP A 1 89 ? 9.133 -12.246 0.959 1.00 84.94 89 TRP A O 1
ATOM 736 N N . ARG A 1 90 ? 7.731 -13.456 -0.325 1.00 80.69 90 ARG A N 1
ATOM 737 C CA . ARG A 1 90 ? 7.825 -14.703 0.451 1.00 80.69 90 ARG A CA 1
ATOM 738 C C . ARG A 1 90 ? 9.211 -15.347 0.395 1.00 80.69 90 ARG A C 1
ATOM 740 O O . ARG A 1 90 ? 9.555 -16.111 1.289 1.00 80.69 90 ARG A O 1
ATOM 747 N N . GLN A 1 91 ? 9.974 -15.051 -0.649 1.00 83.38 91 GLN A N 1
ATOM 748 C CA . GLN A 1 91 ? 11.302 -15.597 -0.923 1.00 83.38 91 GLN A CA 1
ATOM 749 C C . GLN A 1 91 ? 12.420 -14.655 -0.449 1.00 83.38 91 GLN A C 1
ATOM 751 O O . GLN A 1 91 ? 13.581 -15.051 -0.372 1.00 83.38 91 GLN A O 1
ATOM 756 N N . ILE A 1 92 ? 12.081 -13.409 -0.102 1.00 83.00 92 ILE A N 1
ATOM 757 C CA . ILE A 1 92 ? 13.031 -12.390 0.345 1.00 83.00 92 ILE A CA 1
ATOM 758 C C . ILE A 1 92 ? 13.403 -12.631 1.814 1.00 83.00 92 ILE A C 1
ATOM 760 O O . ILE A 1 92 ? 12.537 -12.667 2.691 1.00 83.00 92 ILE A O 1
ATOM 764 N N . ASP A 1 93 ? 14.705 -12.720 2.098 1.00 82.75 93 ASP A N 1
ATOM 765 C CA . ASP A 1 93 ? 15.232 -12.737 3.470 1.00 82.75 93 ASP A CA 1
ATOM 766 C C . ASP A 1 93 ? 14.741 -11.504 4.255 1.00 82.75 93 ASP A C 1
ATOM 768 O O . ASP A 1 93 ? 14.791 -10.383 3.740 1.00 82.75 93 ASP A O 1
ATOM 772 N N . ILE A 1 94 ? 14.308 -11.680 5.515 1.00 79.69 94 ILE A N 1
ATOM 773 C CA . ILE A 1 94 ? 13.824 -10.580 6.378 1.00 79.69 94 ILE A CA 1
ATOM 774 C C . ILE A 1 94 ? 14.738 -9.362 6.374 1.00 79.69 94 ILE A C 1
ATOM 776 O O . ILE A 1 94 ? 14.254 -8.234 6.404 1.00 79.69 94 ILE A O 1
ATOM 780 N N . ARG A 1 95 ? 16.058 -9.563 6.343 1.00 82.25 95 ARG A N 1
ATOM 781 C CA . ARG A 1 95 ? 17.043 -8.472 6.387 1.00 82.25 95 ARG A CA 1
ATOM 782 C C . ARG A 1 95 ? 16.986 -7.593 5.140 1.00 82.25 95 ARG A C 1
ATOM 784 O O . ARG A 1 95 ? 17.399 -6.437 5.187 1.00 82.25 95 ARG A O 1
ATOM 791 N N . LEU A 1 96 ? 16.473 -8.130 4.035 1.00 81.25 96 LEU A N 1
ATOM 792 C CA . LEU A 1 96 ? 16.341 -7.456 2.748 1.00 81.25 96 LEU A CA 1
ATOM 793 C C . LEU A 1 96 ? 14.932 -6.894 2.518 1.00 81.25 96 LEU A C 1
ATOM 795 O O . LEU A 1 96 ? 14.766 -6.030 1.662 1.00 81.25 96 LEU A O 1
ATOM 799 N N . LYS A 1 97 ? 13.924 -7.290 3.304 1.00 83.38 97 LYS A N 1
ATOM 800 C CA . LYS A 1 97 ? 12.557 -6.747 3.203 1.00 83.38 97 LYS A CA 1
ATOM 801 C C . LYS A 1 97 ? 12.450 -5.226 3.403 1.00 83.38 97 LYS A C 1
ATOM 803 O O . LYS A 1 97 ? 11.667 -4.616 2.672 1.00 83.38 97 LYS A O 1
ATOM 808 N N . PRO A 1 98 ? 13.242 -4.553 4.271 1.00 82.31 98 PRO A N 1
ATOM 809 C CA . PRO A 1 98 ? 13.154 -3.102 4.444 1.00 82.31 98 PRO A CA 1
ATOM 810 C C . PRO A 1 98 ? 13.310 -2.292 3.149 1.00 82.31 98 PRO A C 1
ATOM 812 O O . PRO A 1 98 ? 12.612 -1.292 2.983 1.00 82.31 98 PRO A O 1
ATOM 815 N N . LYS A 1 99 ? 14.154 -2.729 2.195 1.00 80.06 99 LYS A N 1
ATOM 816 C CA . LYS A 1 99 ? 14.269 -2.032 0.898 1.00 80.06 99 LYS A CA 1
ATOM 817 C C . LYS A 1 99 ? 13.014 -2.188 0.032 1.00 80.06 99 LYS A C 1
ATOM 819 O O . LYS A 1 99 ? 12.682 -1.270 -0.712 1.00 80.06 99 LYS A O 1
ATOM 824 N N . PHE A 1 100 ? 12.268 -3.285 0.152 1.00 85.00 100 PHE A N 1
ATOM 825 C CA . PHE A 1 100 ? 11.011 -3.482 -0.585 1.00 85.00 100 PHE A CA 1
ATOM 826 C C . PHE A 1 100 ? 9.827 -2.792 0.069 1.00 85.00 100 PHE A C 1
ATOM 828 O O . PHE A 1 100 ? 8.948 -2.336 -0.650 1.00 85.00 100 PHE A O 1
ATOM 835 N N . VAL A 1 101 ? 9.826 -2.628 1.398 1.00 87.50 101 VAL A N 1
ATOM 836 C CA . VAL A 1 101 ? 8.801 -1.835 2.101 1.00 87.50 101 VAL A CA 1
ATOM 837 C C . VAL A 1 101 ? 8.678 -0.439 1.486 1.00 87.50 101 VAL A C 1
ATOM 839 O O . VAL A 1 101 ? 7.568 0.021 1.224 1.00 87.50 101 VAL A O 1
ATOM 842 N N . ASN A 1 102 ? 9.806 0.223 1.216 1.00 87.12 102 ASN A N 1
ATOM 843 C CA . ASN A 1 102 ? 9.808 1.556 0.612 1.00 87.12 102 ASN A CA 1
ATOM 844 C C . ASN A 1 102 ? 9.213 1.552 -0.802 1.00 87.12 102 ASN A C 1
ATOM 846 O O . ASN A 1 102 ? 8.416 2.431 -1.126 1.00 87.12 102 ASN A O 1
ATOM 850 N N . LEU A 1 103 ? 9.557 0.554 -1.623 1.00 90.25 103 LEU A N 1
ATOM 851 C CA . LEU A 1 103 ? 8.984 0.410 -2.960 1.00 90.25 103 LEU A CA 1
ATOM 852 C C . LEU A 1 103 ? 7.472 0.168 -2.894 1.00 90.25 103 LEU A C 1
ATOM 854 O O . LEU A 1 103 ? 6.727 0.851 -3.589 1.00 90.25 103 LEU A O 1
ATOM 858 N N . VAL A 1 104 ? 7.014 -0.737 -2.022 1.00 90.62 104 VAL A N 1
ATOM 859 C CA . VAL A 1 104 ? 5.585 -1.028 -1.814 1.00 90.62 104 VAL A CA 1
ATOM 860 C C . VAL A 1 104 ? 4.823 0.244 -1.448 1.00 90.62 104 VAL A C 1
ATOM 862 O O . VAL A 1 104 ? 3.813 0.547 -2.077 1.00 90.62 104 VAL A O 1
ATOM 865 N N . ILE A 1 105 ? 5.326 1.025 -0.484 1.00 88.69 105 ILE A N 1
ATOM 866 C CA . ILE A 1 105 ? 4.694 2.289 -0.077 1.00 88.69 105 ILE A CA 1
ATOM 867 C C . ILE A 1 105 ? 4.588 3.247 -1.268 1.00 88.69 105 ILE A C 1
ATOM 869 O O . ILE A 1 105 ? 3.501 3.754 -1.531 1.00 88.69 105 ILE A O 1
ATOM 873 N N . LYS A 1 106 ? 5.676 3.449 -2.024 1.00 90.06 106 LYS A N 1
ATOM 874 C CA . LYS A 1 106 ? 5.676 4.362 -3.177 1.00 90.06 106 LYS A CA 1
ATOM 875 C C . LYS A 1 106 ? 4.721 3.911 -4.286 1.00 90.06 106 LYS A C 1
ATOM 877 O O . LYS A 1 106 ? 4.025 4.749 -4.853 1.00 90.06 106 LYS A O 1
ATOM 882 N N . VAL A 1 107 ? 4.656 2.611 -4.587 1.00 90.94 107 VAL A N 1
ATOM 883 C CA . VAL A 1 107 ? 3.715 2.070 -5.585 1.00 90.94 107 VAL A CA 1
ATOM 884 C C . VAL A 1 107 ? 2.272 2.327 -5.152 1.00 90.94 107 VAL A C 1
ATOM 886 O O . VAL A 1 107 ? 1.479 2.817 -5.951 1.00 90.94 107 VAL A O 1
ATOM 889 N N . ILE A 1 108 ? 1.939 2.073 -3.882 1.00 88.44 108 ILE A N 1
ATOM 890 C CA . ILE A 1 108 ? 0.591 2.312 -3.351 1.00 88.44 108 ILE A CA 1
ATOM 891 C C . ILE A 1 108 ? 0.242 3.802 -3.343 1.00 88.44 108 ILE A C 1
ATOM 893 O O . ILE A 1 108 ? -0.848 4.167 -3.769 1.00 88.44 108 ILE A O 1
ATOM 897 N N . GLU A 1 109 ? 1.157 4.678 -2.924 1.00 87.81 109 GLU A N 1
ATOM 898 C CA . GLU A 1 109 ? 0.943 6.131 -2.969 1.00 87.81 109 GLU A CA 1
ATOM 899 C C . GLU A 1 109 ? 0.664 6.626 -4.393 1.00 87.81 109 GLU A C 1
ATOM 901 O O . GLU A 1 109 ? -0.179 7.501 -4.591 1.00 87.81 109 GLU A O 1
ATOM 906 N N . LYS A 1 110 ? 1.344 6.058 -5.395 1.00 88.38 110 LYS A N 1
ATOM 907 C CA . LYS A 1 110 ? 1.104 6.364 -6.808 1.00 88.38 110 LYS A CA 1
ATOM 908 C C . LYS A 1 110 ? -0.246 5.823 -7.264 1.00 88.38 110 LYS A C 1
ATOM 910 O O . LYS A 1 110 ? -1.019 6.572 -7.844 1.00 88.38 110 LYS A O 1
ATOM 915 N N . GLN A 1 111 ? -0.578 4.577 -6.937 1.00 85.31 111 GLN A N 1
ATOM 916 C CA . GLN A 1 111 ? -1.868 3.982 -7.280 1.00 85.31 111 GLN A CA 1
ATOM 917 C C . GLN A 1 111 ? -3.043 4.776 -6.684 1.00 85.31 111 GLN A C 1
ATOM 919 O O . GLN A 1 111 ? -3.979 5.119 -7.400 1.00 85.31 111 GLN A O 1
ATOM 924 N N . ILE A 1 112 ? -2.953 5.170 -5.410 1.00 83.94 112 ILE A N 1
ATOM 925 C CA . ILE A 1 112 ? -3.973 5.973 -4.718 1.00 83.94 112 ILE A CA 1
ATOM 926 C C . ILE A 1 112 ? -4.242 7.304 -5.427 1.00 83.94 112 ILE A C 1
ATOM 928 O O . ILE A 1 112 ? -5.397 7.713 -5.506 1.00 83.94 112 ILE A O 1
ATOM 932 N N . LYS A 1 113 ? -3.212 7.969 -5.970 1.00 82.81 113 LYS A N 1
ATOM 933 C CA . LYS A 1 113 ? -3.385 9.226 -6.720 1.00 82.81 113 LYS A CA 1
ATOM 934 C C . LYS A 1 113 ? -4.257 9.072 -7.969 1.00 82.81 113 LYS A C 1
ATOM 936 O O . LYS A 1 113 ? -4.806 10.070 -8.422 1.00 82.81 113 LYS A O 1
ATOM 941 N N . HIS A 1 114 ? -4.361 7.862 -8.524 1.00 80.38 114 HIS A N 1
ATOM 942 C CA . HIS A 1 114 ? -5.062 7.595 -9.787 1.00 80.38 114 HIS A CA 1
ATOM 943 C C . HIS A 1 114 ? -6.339 6.758 -9.632 1.00 80.38 114 HIS A C 1
ATOM 945 O O . HIS A 1 114 ? -7.165 6.768 -10.540 1.00 80.38 114 HIS A O 1
ATOM 951 N N . THR A 1 115 ? -6.518 6.028 -8.525 1.00 71.69 115 THR A N 1
ATOM 952 C CA . THR A 1 115 ? -7.669 5.122 -8.319 1.00 71.69 115 THR A CA 1
ATOM 953 C C . THR A 1 115 ? -8.480 5.398 -7.053 1.00 71.69 115 THR A C 1
ATOM 955 O O . THR A 1 115 ? -9.356 4.600 -6.721 1.00 71.69 115 THR A O 1
ATOM 958 N N . ASP A 1 116 ? -8.168 6.480 -6.338 1.00 67.12 116 ASP A N 1
ATOM 959 C CA . ASP A 1 116 ? -8.597 6.764 -4.967 1.00 67.12 116 ASP A CA 1
ATOM 960 C C . ASP A 1 116 ? -8.159 5.697 -3.943 1.00 67.12 116 ASP A C 1
ATOM 962 O O . ASP A 1 116 ? -7.930 4.518 -4.232 1.00 67.12 116 ASP A O 1
ATOM 966 N N . ALA A 1 117 ? -8.029 6.113 -2.683 1.00 68.75 117 ALA A N 1
ATOM 967 C CA . ALA A 1 117 ? -7.692 5.223 -1.575 1.00 68.75 117 ALA A CA 1
ATOM 968 C C . ALA A 1 117 ? -8.936 4.464 -1.083 1.00 68.75 117 ALA A C 1
ATOM 970 O O . ALA A 1 117 ? -9.602 4.888 -0.140 1.00 68.75 117 ALA A O 1
ATOM 971 N N . GLN A 1 118 ? -9.260 3.342 -1.720 1.00 71.44 118 GLN A N 1
ATOM 972 C CA . GLN A 1 118 ? -10.371 2.472 -1.314 1.00 71.44 118 GLN A CA 1
ATOM 973 C C . GLN A 1 118 ? -9.925 1.488 -0.220 1.00 71.44 118 GLN A C 1
ATOM 975 O O . GLN A 1 118 ? -9.364 0.435 -0.515 1.00 71.44 118 GLN A O 1
ATOM 980 N N . ILE A 1 119 ? -10.129 1.851 1.057 1.00 73.88 119 ILE A N 1
ATOM 981 C CA . ILE A 1 119 ? -9.690 1.072 2.238 1.00 73.88 119 ILE A CA 1
ATOM 982 C C . ILE A 1 119 ? -10.170 -0.381 2.178 1.00 73.88 119 ILE A C 1
ATOM 984 O O . ILE A 1 119 ? -9.409 -1.306 2.469 1.00 73.88 119 ILE A O 1
ATOM 988 N N . ASP A 1 120 ? -11.412 -0.574 1.751 1.00 63.50 120 ASP A N 1
ATOM 989 C CA . ASP A 1 120 ? -12.054 -1.873 1.617 1.00 63.50 120 ASP A CA 1
ATOM 990 C C . ASP A 1 120 ? -11.383 -2.777 0.587 1.00 63.50 120 ASP A C 1
ATOM 992 O O . ASP A 1 120 ? -11.517 -3.981 0.716 1.00 63.50 120 ASP A O 1
ATOM 996 N N . LYS A 1 121 ? -10.623 -2.243 -0.380 1.00 69.00 121 LYS A N 1
ATOM 997 C CA . LYS A 1 121 ? -9.825 -3.035 -1.331 1.00 69.00 121 LYS A CA 1
ATOM 998 C C . LYS A 1 121 ? -8.481 -3.494 -0.778 1.00 69.00 121 LYS A C 1
ATOM 1000 O O . LYS A 1 121 ? -7.970 -4.531 -1.201 1.00 69.00 121 LYS A O 1
ATOM 1005 N N . PHE A 1 122 ? -7.915 -2.748 0.166 1.00 67.00 122 PHE A N 1
ATOM 1006 C CA . PHE A 1 122 ? -6.571 -3.003 0.689 1.00 67.00 122 PHE A CA 1
ATOM 1007 C C . PHE A 1 122 ? -6.562 -3.849 1.968 1.00 67.00 122 PHE A C 1
ATOM 1009 O O . PHE A 1 122 ? -5.541 -4.453 2.280 1.00 67.00 122 PHE A O 1
ATOM 1016 N N . ILE A 1 123 ? -7.688 -3.941 2.685 1.00 66.94 123 ILE A N 1
ATOM 1017 C CA . ILE A 1 123 ? -7.808 -4.675 3.961 1.00 66.94 123 ILE A CA 1
ATOM 1018 C C . ILE A 1 123 ? -8.758 -5.889 3.809 1.00 66.94 123 ILE A C 1
ATOM 1020 O O . ILE A 1 123 ? -9.485 -6.259 4.719 1.00 66.94 123 ILE A O 1
ATOM 1024 N N . ILE A 1 124 ? -8.798 -6.544 2.639 1.00 61.19 124 ILE A N 1
ATOM 1025 C CA . ILE A 1 124 ? -9.768 -7.636 2.370 1.00 61.19 124 ILE A CA 1
ATOM 1026 C C . ILE A 1 124 ? -9.367 -8.969 3.009 1.00 61.19 124 ILE A C 1
ATOM 1028 O O . ILE A 1 124 ? -10.222 -9.732 3.456 1.00 61.19 124 ILE A O 1
ATOM 1032 N N . LYS A 1 125 ? -8.082 -9.322 2.977 1.00 52.88 125 LYS A N 1
ATOM 1033 C CA . LYS A 1 125 ? -7.616 -10.682 3.270 1.00 52.88 125 LYS A CA 1
ATOM 1034 C C . LYS A 1 125 ? -6.414 -10.583 4.193 1.00 52.88 125 LYS A C 1
ATOM 1036 O O . LYS A 1 125 ? -5.412 -10.019 3.784 1.00 52.88 125 LYS A O 1
ATOM 1041 N N . GLY A 1 126 ? -6.481 -11.163 5.387 1.00 54.03 126 GLY A N 1
ATOM 1042 C CA . GLY A 1 126 ? -5.263 -11.482 6.132 1.00 54.03 126 GLY A CA 1
ATOM 1043 C C . GLY A 1 126 ? -4.627 -12.733 5.527 1.00 54.03 126 GLY A C 1
ATOM 1044 O O . GLY A 1 126 ? -5.277 -13.780 5.538 1.00 54.03 126 GLY A O 1
ATOM 1045 N N . PRO A 1 127 ? -3.432 -12.632 4.910 1.00 46.22 127 PRO A N 1
ATOM 1046 C CA . PRO A 1 127 ? -2.443 -13.696 5.105 1.00 46.22 127 PRO A CA 1
ATOM 1047 C C . PRO A 1 127 ? -0.957 -13.293 4.942 1.00 46.22 127 PRO A C 1
ATOM 1049 O O . PRO A 1 127 ? -0.141 -14.189 4.743 1.00 46.22 127 PRO A O 1
ATOM 1052 N N . ASP A 1 128 ? -0.552 -12.020 5.020 1.00 54.47 128 ASP A N 1
ATOM 1053 C CA . ASP A 1 128 ? 0.859 -11.695 5.303 1.00 54.47 128 ASP A CA 1
ATOM 1054 C C . ASP A 1 128 ? 0.977 -10.355 6.038 1.00 54.47 128 ASP A C 1
ATOM 1056 O O . ASP A 1 128 ? 1.122 -9.288 5.439 1.00 54.47 128 ASP A O 1
ATOM 1060 N N . ALA A 1 129 ? 0.918 -10.421 7.373 1.00 63.91 129 ALA A N 1
ATOM 1061 C CA . ALA A 1 129 ? 1.020 -9.266 8.263 1.00 63.91 129 ALA A CA 1
ATOM 1062 C C . ALA A 1 129 ? 2.214 -8.354 7.955 1.00 63.91 129 ALA A C 1
ATOM 1064 O O . ALA A 1 129 ? 2.176 -7.165 8.266 1.00 63.91 129 ALA A O 1
ATOM 1065 N N . GLU A 1 130 ? 3.272 -8.907 7.364 1.00 71.12 130 GLU A N 1
ATOM 1066 C CA . GLU A 1 130 ? 4.485 -8.180 7.036 1.00 71.12 130 GLU A CA 1
ATOM 1067 C C . GLU A 1 130 ? 4.365 -7.398 5.720 1.00 71.12 130 GLU A C 1
ATOM 1069 O O . GLU A 1 130 ? 4.855 -6.271 5.638 1.00 71.12 130 GLU A O 1
ATOM 1074 N N . PHE A 1 131 ? 3.690 -7.960 4.711 1.00 77.75 131 PHE A N 1
ATOM 1075 C CA . PHE A 1 131 ? 3.500 -7.319 3.404 1.00 77.75 131 PHE A CA 1
ATOM 1076 C C . PHE A 1 131 ? 2.323 -6.341 3.382 1.00 77.75 131 PHE A C 1
ATOM 1078 O O . PHE A 1 131 ? 2.432 -5.233 2.853 1.00 77.75 131 PHE A O 1
ATOM 1085 N N . ASP A 1 132 ? 1.205 -6.727 3.998 1.00 78.06 132 ASP A N 1
ATOM 1086 C CA . ASP A 1 132 ? -0.022 -5.929 3.981 1.00 78.06 132 ASP A CA 1
ATOM 1087 C C . ASP A 1 132 ? 0.119 -4.677 4.863 1.00 78.06 132 ASP A C 1
ATOM 1089 O O . ASP A 1 132 ? -0.515 -3.649 4.624 1.00 78.06 132 ASP A O 1
ATOM 1093 N N . TRP A 1 133 ? 0.994 -4.714 5.874 1.00 80.06 133 TRP A N 1
ATOM 1094 C CA . TRP A 1 133 ? 1.214 -3.586 6.780 1.00 80.06 133 TRP A CA 1
ATOM 1095 C C . TRP A 1 133 ? 1.677 -2.296 6.078 1.00 80.06 133 TRP A C 1
ATOM 1097 O O . TRP A 1 133 ? 1.042 -1.255 6.286 1.00 80.06 133 TRP A O 1
ATOM 1107 N N . PRO A 1 134 ? 2.745 -2.306 5.254 1.00 83.81 134 PRO A N 1
ATOM 1108 C CA . PRO A 1 134 ? 3.125 -1.167 4.420 1.00 83.81 134 PRO A CA 1
ATOM 1109 C C . PRO A 1 134 ? 1.977 -0.600 3.577 1.00 83.81 134 PRO A C 1
ATOM 1111 O O . PRO A 1 134 ? 1.819 0.621 3.524 1.00 83.81 134 PRO A O 1
ATOM 1114 N N . ILE A 1 135 ? 1.160 -1.473 2.979 1.00 85.69 135 ILE A N 1
ATOM 1115 C CA . ILE A 1 135 ? 0.028 -1.095 2.123 1.00 85.69 135 ILE A CA 1
ATOM 1116 C C . ILE A 1 135 ? -1.025 -0.355 2.946 1.00 85.69 135 ILE A C 1
ATOM 1118 O O . ILE A 1 135 ? -1.344 0.798 2.655 1.00 85.69 135 ILE A O 1
ATOM 1122 N N . MET A 1 136 ? -1.509 -0.971 4.028 1.00 84.12 136 MET A N 1
ATOM 1123 C CA . MET A 1 136 ? -2.510 -0.362 4.907 1.00 84.12 136 MET A CA 1
ATOM 1124 C C . MET A 1 136 ? -2.033 0.981 5.460 1.00 84.12 136 MET A C 1
ATOM 1126 O O . MET A 1 136 ? -2.787 1.951 5.507 1.00 84.12 136 MET A O 1
ATOM 1130 N N . LYS A 1 137 ? -0.757 1.066 5.851 1.00 85.25 137 LYS A N 1
ATOM 1131 C CA . LYS A 1 137 ? -0.161 2.304 6.357 1.00 85.25 137 LYS A CA 1
ATOM 1132 C C . LYS A 1 137 ? -0.169 3.413 5.305 1.00 85.25 137 LYS A C 1
ATOM 1134 O O . LYS A 1 137 ? -0.471 4.548 5.662 1.00 85.25 137 LYS A O 1
ATOM 1139 N N . ALA A 1 138 ? 0.180 3.111 4.055 1.00 85.00 138 ALA A N 1
ATOM 1140 C CA . ALA A 1 138 ? 0.162 4.087 2.966 1.00 85.00 138 ALA A CA 1
ATOM 1141 C C . ALA A 1 138 ? -1.269 4.575 2.680 1.00 85.00 138 ALA A C 1
ATOM 1143 O O . ALA A 1 138 ? -1.503 5.780 2.610 1.00 85.00 138 ALA A O 1
ATOM 1144 N N . VAL A 1 139 ? -2.238 3.655 2.638 1.00 86.56 139 VAL A N 1
ATOM 1145 C CA . VAL A 1 139 ? -3.659 3.975 2.433 1.00 86.56 139 VAL A CA 1
ATOM 1146 C C . VAL A 1 139 ? -4.185 4.893 3.533 1.00 86.56 139 VAL A C 1
ATOM 1148 O O . VAL A 1 139 ? -4.697 5.967 3.235 1.00 86.56 139 VAL A O 1
ATOM 1151 N N . ILE A 1 140 ? -4.009 4.535 4.806 1.00 87.12 140 ILE A N 1
ATOM 1152 C CA . ILE A 1 140 ? -4.492 5.362 5.921 1.00 87.12 140 ILE A CA 1
ATOM 1153 C C . ILE A 1 140 ? -3.789 6.718 5.978 1.00 87.12 140 ILE A C 1
ATOM 1155 O O . ILE A 1 140 ? -4.437 7.723 6.237 1.00 87.12 140 ILE A O 1
ATOM 1159 N N . LYS A 1 141 ? -2.484 6.784 5.692 1.00 86.44 141 LYS A N 1
ATOM 1160 C CA . LYS A 1 141 ? -1.765 8.065 5.639 1.00 86.44 141 LYS A CA 1
ATOM 1161 C C . LYS A 1 141 ? -2.248 8.991 4.527 1.00 86.44 141 LYS A C 1
ATOM 1163 O O . LYS A 1 141 ? -2.095 10.198 4.661 1.00 86.44 141 LYS A O 1
ATOM 1168 N N . SER A 1 142 ? -2.780 8.439 3.439 1.00 85.00 142 SER A N 1
ATOM 1169 C CA . SER A 1 142 ? -3.333 9.241 2.346 1.00 85.00 142 SER A CA 1
ATOM 1170 C C . SER A 1 142 ? -4.683 9.880 2.693 1.00 85.00 142 SER A C 1
ATOM 1172 O O . SER A 1 142 ? -5.136 10.773 1.983 1.00 85.00 142 SER A O 1
ATOM 1174 N N . LYS A 1 143 ? -5.327 9.433 3.778 1.00 84.06 143 LYS A N 1
ATOM 1175 C CA . LYS A 1 143 ? -6.622 9.933 4.233 1.00 84.06 143 LYS A CA 1
ATOM 1176 C C . LYS A 1 143 ? -6.426 11.054 5.241 1.00 84.06 143 LYS A C 1
ATOM 1178 O O . LYS A 1 143 ? -5.818 10.855 6.291 1.00 84.06 143 LYS A O 1
ATOM 1183 N N . GLU A 1 144 ? -6.986 12.222 4.935 1.00 84.25 144 GLU A N 1
ATOM 1184 C CA . GLU A 1 144 ? -7.093 13.293 5.922 1.00 84.25 144 GLU A CA 1
ATOM 1185 C C . GLU A 1 144 ? -8.064 12.892 7.032 1.00 84.25 144 GLU A C 1
ATOM 1187 O O . GLU A 1 144 ? -7.683 12.978 8.193 1.00 84.25 144 GLU A O 1
ATOM 1192 N N . SER A 1 145 ? -9.251 12.388 6.679 1.00 88.56 145 SER A N 1
ATOM 1193 C CA . SER A 1 145 ? -10.298 11.873 7.573 1.00 88.56 145 SER A CA 1
ATOM 1194 C C . SER A 1 145 ? -10.867 10.545 7.055 1.00 88.56 145 SER A C 1
ATOM 1196 O O . SER A 1 145 ? -10.627 10.157 5.907 1.00 88.56 145 SER A O 1
ATOM 1198 N N . LEU A 1 146 ? -11.605 9.829 7.907 1.00 90.62 146 LEU A N 1
ATOM 1199 C CA . LEU A 1 146 ? -12.307 8.596 7.538 1.00 90.62 146 LEU A CA 1
ATOM 1200 C C . LEU A 1 146 ? -13.797 8.877 7.353 1.00 90.62 146 LEU A C 1
ATOM 1202 O O . LEU A 1 146 ? -14.437 9.487 8.208 1.00 90.62 146 LEU A O 1
ATOM 1206 N N . SER A 1 147 ? -14.373 8.381 6.260 1.00 90.44 147 SER A N 1
ATOM 1207 C CA . SER A 1 147 ? -15.826 8.381 6.094 1.00 90.44 147 SER A CA 1
ATOM 1208 C C . SER A 1 147 ? -16.501 7.436 7.095 1.00 90.44 147 SER A C 1
ATOM 1210 O O . SER A 1 147 ? -15.878 6.541 7.677 1.00 90.44 147 SER A O 1
ATOM 1212 N N . THR A 1 148 ? -17.815 7.591 7.269 1.00 89.56 148 THR A N 1
ATOM 1213 C CA . THR A 1 148 ? -18.620 6.692 8.109 1.00 89.56 148 THR A CA 1
ATOM 1214 C C . THR A 1 148 ? -18.513 5.242 7.638 1.00 89.56 148 THR A C 1
ATOM 1216 O O . THR A 1 148 ? -18.287 4.358 8.457 1.00 89.56 148 THR A O 1
ATOM 1219 N N . ALA A 1 149 ? -18.591 4.999 6.326 1.00 88.69 149 ALA A N 1
ATOM 1220 C CA . ALA A 1 149 ? -18.499 3.656 5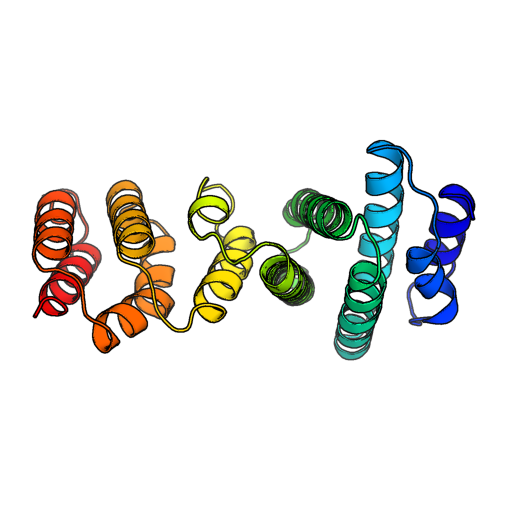.755 1.00 88.69 149 ALA A CA 1
ATOM 1221 C C . ALA A 1 149 ? -17.121 3.013 5.989 1.00 88.69 149 ALA A C 1
ATOM 1223 O O . ALA A 1 149 ? -17.037 1.848 6.371 1.00 88.69 149 ALA A O 1
ATOM 1224 N N . GLU A 1 150 ? -16.039 3.778 5.819 1.00 89.94 150 GLU A N 1
ATOM 1225 C CA . GLU A 1 150 ? -14.679 3.304 6.101 1.00 89.94 150 GLU A CA 1
ATOM 1226 C C . GLU A 1 150 ? -14.472 3.021 7.590 1.00 89.94 150 GLU A C 1
ATOM 1228 O O . GLU A 1 150 ? -13.852 2.022 7.951 1.00 89.94 150 GLU A O 1
ATOM 1233 N N . THR A 1 151 ? -15.018 3.877 8.456 1.00 91.38 151 THR A N 1
ATOM 1234 C CA . THR A 1 151 ? -14.967 3.690 9.909 1.00 91.38 151 THR A CA 1
ATOM 1235 C C . THR A 1 151 ? -15.703 2.419 10.325 1.00 91.38 151 THR A C 1
ATOM 1237 O O . THR A 1 151 ? -15.143 1.616 11.068 1.00 91.38 151 THR A O 1
ATOM 1240 N N . GLU A 1 152 ? -16.921 2.197 9.816 1.00 90.38 152 GLU A N 1
ATOM 1241 C CA . GLU A 1 152 ? -17.668 0.957 10.058 1.00 90.38 152 GLU A CA 1
ATOM 1242 C C . GLU A 1 152 ? -16.884 -0.265 9.591 1.00 90.38 152 GLU A C 1
ATOM 1244 O O . GLU A 1 152 ? -16.702 -1.207 10.355 1.00 90.38 152 GLU A O 1
ATOM 1249 N N . TYR A 1 153 ? -16.348 -0.223 8.373 1.00 89.25 153 TYR A N 1
ATOM 1250 C CA . TYR A 1 153 ? -15.572 -1.323 7.819 1.00 89.25 153 TYR A CA 1
ATOM 1251 C C . TYR A 1 153 ? -14.333 -1.662 8.667 1.00 89.25 153 TYR A C 1
ATOM 1253 O O . TYR A 1 153 ? -14.089 -2.829 8.979 1.00 89.25 153 TYR A O 1
ATOM 1261 N N . LEU A 1 154 ?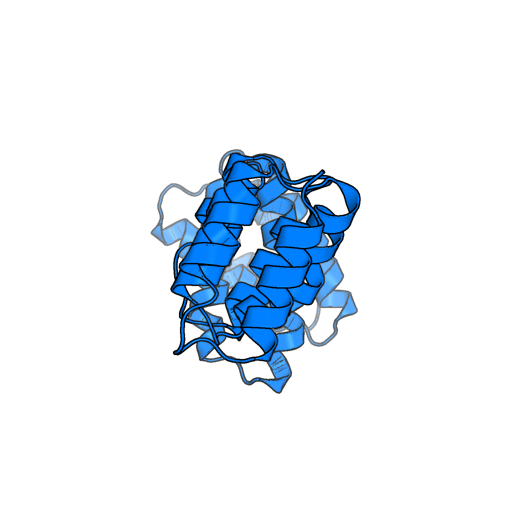 -13.555 -0.652 9.073 1.00 89.62 154 LEU A N 1
ATOM 1262 C CA . LEU A 1 154 ? -12.352 -0.840 9.889 1.00 89.62 154 LEU A CA 1
ATOM 1263 C C . LEU A 1 154 ? -12.680 -1.411 11.273 1.00 89.62 154 LEU A C 1
ATOM 1265 O O . LEU A 1 154 ? -11.917 -2.230 11.789 1.00 89.62 154 LEU A O 1
ATOM 1269 N N . LEU A 1 155 ? -13.795 -0.989 11.872 1.00 90.56 155 LEU A N 1
ATOM 1270 C CA . LEU A 1 155 ? -14.255 -1.493 13.164 1.00 90.56 155 LEU A CA 1
ATOM 1271 C C . LEU A 1 155 ? -14.789 -2.920 13.058 1.00 90.56 155 LEU A C 1
ATOM 1273 O O . LEU A 1 155 ? -14.411 -3.763 13.866 1.00 90.56 155 LEU A O 1
ATOM 1277 N N . ASP A 1 156 ? -15.574 -3.227 12.029 1.00 88.25 156 ASP A N 1
ATOM 1278 C CA . ASP A 1 156 ? -16.045 -4.587 11.772 1.00 88.25 156 ASP A CA 1
ATOM 1279 C C . ASP A 1 156 ? -14.861 -5.538 11.528 1.00 88.25 156 ASP A C 1
ATOM 1281 O O . ASP A 1 156 ? -14.841 -6.667 12.028 1.00 88.25 156 ASP A O 1
ATOM 1285 N N . TYR A 1 157 ? -13.840 -5.082 10.793 1.00 87.12 157 TYR A N 1
ATOM 1286 C CA . TYR A 1 157 ? -12.614 -5.849 10.580 1.00 87.12 157 TYR A CA 1
ATOM 1287 C C . TYR A 1 157 ? -11.833 -6.045 11.885 1.00 87.12 157 TYR A C 1
ATOM 1289 O O . TYR A 1 157 ? -11.356 -7.153 12.148 1.00 87.12 157 TYR A O 1
ATOM 1297 N N . LEU A 1 158 ? -11.731 -5.003 12.718 1.00 88.38 158 LEU A N 1
ATOM 1298 C CA . LEU A 1 158 ? -11.097 -5.060 14.036 1.00 88.38 158 LEU A CA 1
ATOM 1299 C C . LEU A 1 158 ? -11.792 -6.084 14.949 1.00 88.38 158 LEU A C 1
ATOM 1301 O O . LEU A 1 158 ? -11.108 -6.883 15.588 1.00 88.38 158 LEU A O 1
ATOM 1305 N N . THR A 1 159 ? -13.126 -6.100 14.970 1.00 86.75 159 THR A N 1
ATOM 1306 C CA . THR A 1 159 ? -13.936 -7.049 15.750 1.00 86.75 159 THR A CA 1
ATOM 1307 C C . THR A 1 159 ? -13.751 -8.487 15.267 1.00 86.75 159 THR A C 1
ATOM 1309 O O . THR A 1 159 ? -13.485 -9.374 16.075 1.00 86.75 159 THR A O 1
ATOM 1312 N N . LYS A 1 160 ? -13.814 -8.729 13.950 1.00 84.81 160 LYS A N 1
ATOM 1313 C CA . LYS A 1 160 ? -13.651 -10.076 13.363 1.00 84.81 160 LYS A CA 1
ATOM 1314 C C . LYS A 1 160 ? -12.237 -10.637 13.509 1.00 84.81 160 LYS A C 1
ATOM 1316 O O . LYS A 1 160 ? -12.064 -11.849 13.553 1.00 84.81 160 LYS A O 1
ATOM 1321 N N . ASN A 1 161 ? -11.235 -9.764 13.587 1.00 81.25 161 ASN A N 1
ATOM 1322 C CA . ASN A 1 161 ? -9.821 -10.125 13.688 1.00 81.25 161 ASN A CA 1
ATOM 1323 C C . ASN A 1 161 ? -9.231 -9.705 15.043 1.00 81.25 161 ASN A C 1
ATOM 1325 O O . ASN A 1 161 ? -8.065 -9.290 15.131 1.00 81.25 161 ASN A O 1
ATOM 1329 N N . ALA A 1 162 ? -10.038 -9.803 16.104 1.00 71.31 162 ALA A N 1
ATOM 1330 C CA . ALA A 1 162 ? -9.608 -9.531 17.465 1.00 71.31 162 ALA A CA 1
ATOM 1331 C C . ALA A 1 162 ? -8.405 -10.422 17.823 1.00 71.31 162 ALA A C 1
ATOM 1333 O O . ALA A 1 162 ? -8.390 -11.619 17.546 1.00 71.31 162 ALA A O 1
ATOM 1334 N N . ASN A 1 163 ? -7.381 -9.831 18.444 1.00 71.81 163 ASN A N 1
ATOM 1335 C CA . ASN A 1 163 ? -6.095 -10.469 18.776 1.00 71.81 163 ASN A CA 1
ATOM 1336 C C . ASN A 1 163 ? -5.115 -10.693 17.601 1.00 71.81 163 ASN A C 1
ATOM 1338 O O . ASN A 1 163 ? -4.117 -11.392 17.766 1.00 71.81 163 ASN A O 1
ATOM 1342 N N . THR A 1 164 ? -5.326 -10.063 16.442 1.00 77.25 164 THR A N 1
ATOM 1343 C CA . THR A 1 164 ? -4.321 -10.022 15.362 1.00 77.25 164 THR A CA 1
ATOM 1344 C C . THR A 1 164 ? -3.420 -8.781 15.450 1.00 77.25 164 THR A C 1
ATOM 1346 O O . THR A 1 164 ? -3.670 -7.843 16.213 1.00 77.25 164 THR A O 1
ATOM 1349 N N . TYR A 1 165 ? -2.372 -8.731 14.619 1.00 78.12 165 TYR A N 1
ATOM 1350 C CA . TYR A 1 165 ? -1.506 -7.552 14.462 1.00 78.12 165 TYR A CA 1
ATOM 1351 C C . TYR A 1 165 ? -2.280 -6.284 14.061 1.00 78.12 165 TYR A C 1
ATOM 1353 O O . TYR A 1 165 ? -1.812 -5.171 14.322 1.00 78.12 165 TYR A O 1
ATOM 1361 N N . PHE A 1 166 ? -3.474 -6.442 13.478 1.00 83.38 166 PHE A N 1
ATOM 1362 C CA . PHE A 1 166 ? -4.342 -5.332 13.113 1.00 83.38 166 PHE A CA 1
ATOM 1363 C C . PHE A 1 166 ? -4.729 -4.475 14.323 1.00 83.38 166 PHE A C 1
ATOM 1365 O O . PHE A 1 166 ? -4.845 -3.265 14.183 1.00 83.38 166 PHE A O 1
ATOM 1372 N N . MET A 1 167 ? -4.806 -5.038 15.535 1.00 87.38 167 MET A N 1
ATOM 1373 C CA . MET A 1 167 ? -5.016 -4.248 16.756 1.00 87.38 167 MET A CA 1
ATOM 1374 C C . MET A 1 167 ? -3.919 -3.185 16.938 1.00 87.38 167 MET A C 1
ATOM 1376 O O . MET A 1 167 ? -4.206 -2.021 17.214 1.00 87.38 167 MET A O 1
ATOM 1380 N N . ASN A 1 168 ? -2.649 -3.559 16.745 1.00 86.94 168 ASN A N 1
ATOM 1381 C CA . ASN A 1 168 ? -1.530 -2.619 16.855 1.00 86.94 168 ASN A CA 1
ATOM 1382 C C . ASN A 1 168 ? -1.556 -1.580 15.728 1.00 86.94 168 ASN A C 1
ATOM 1384 O O . ASN A 1 168 ? -1.246 -0.412 15.971 1.00 86.94 168 ASN A O 1
ATOM 1388 N N . PHE A 1 169 ? -1.935 -1.992 14.513 1.00 87.50 169 PHE A N 1
ATOM 1389 C CA . PHE A 1 169 ? -2.145 -1.073 13.394 1.00 87.50 169 PHE A CA 1
ATOM 1390 C C . PHE A 1 169 ? -3.210 -0.034 13.741 1.00 87.50 169 PHE A C 1
ATOM 1392 O O . PHE A 1 169 ? -2.963 1.168 13.655 1.00 87.50 169 PHE A O 1
ATOM 1399 N N . PHE A 1 170 ? -4.363 -0.508 14.205 1.00 90.88 170 PHE A N 1
ATOM 1400 C CA . PHE A 1 170 ? -5.518 0.305 14.532 1.00 90.88 170 PHE A CA 1
ATOM 1401 C C . PHE A 1 170 ? -5.185 1.335 15.610 1.00 90.88 170 PHE A C 1
ATOM 1403 O O . PHE A 1 170 ? -5.403 2.525 15.402 1.00 90.88 170 PHE A O 1
ATOM 1410 N N . ILE A 1 171 ? -4.574 0.905 16.720 1.00 91.38 171 ILE A N 1
ATOM 1411 C CA . ILE A 1 171 ? -4.146 1.797 17.811 1.00 91.38 171 ILE A CA 1
ATOM 1412 C C . ILE A 1 171 ? -3.222 2.904 17.293 1.00 91.38 171 ILE A C 1
ATOM 1414 O O . ILE A 1 171 ? -3.343 4.057 17.700 1.00 91.38 171 ILE A O 1
ATOM 1418 N N . LYS A 1 172 ? -2.281 2.555 16.412 1.00 90.81 172 LYS A N 1
ATOM 1419 C CA . LYS A 1 172 ? -1.238 3.478 15.959 1.00 90.81 172 LYS A CA 1
ATOM 1420 C C . LYS A 1 172 ? -1.702 4.427 14.856 1.00 90.81 172 LYS A C 1
ATOM 1422 O O . LYS A 1 172 ? -1.183 5.537 14.772 1.00 90.81 172 LYS A O 1
ATOM 1427 N N . HIS A 1 173 ? -2.614 3.985 13.994 1.00 90.81 173 HIS A N 1
ATOM 1428 C CA . HIS A 1 173 ? -2.925 4.674 12.740 1.00 90.81 173 HIS A CA 1
ATOM 1429 C C . HIS A 1 173 ? -4.392 5.085 12.600 1.00 90.81 173 HIS A C 1
ATOM 1431 O O . HIS A 1 173 ? -4.648 6.148 12.049 1.00 90.81 173 HIS A O 1
ATOM 1437 N N . ILE A 1 174 ? -5.339 4.300 13.121 1.00 92.44 174 ILE A N 1
ATOM 1438 C CA . ILE A 1 174 ? -6.777 4.587 12.998 1.00 92.44 174 ILE A CA 1
ATOM 1439 C C . ILE A 1 174 ? -7.291 5.370 14.204 1.00 92.44 174 ILE A C 1
ATOM 1441 O O . ILE A 1 174 ? -7.904 6.420 14.046 1.00 92.44 174 ILE A O 1
ATOM 1445 N N . LEU A 1 175 ? -6.998 4.903 15.420 1.00 94.00 175 LEU A N 1
ATOM 1446 C CA . LEU A 1 175 ? -7.478 5.519 16.657 1.00 94.00 175 LEU A CA 1
ATOM 1447 C C . LEU A 1 175 ? -7.147 7.023 16.770 1.00 94.00 175 LEU A C 1
ATOM 1449 O O . LEU A 1 175 ? -8.011 7.760 17.238 1.00 94.00 175 LEU A O 1
ATOM 1453 N N . PRO A 1 176 ? -5.968 7.526 16.344 1.00 94.44 176 PRO A N 1
ATOM 1454 C CA . PRO A 1 176 ? -5.701 8.964 16.351 1.00 94.44 176 PRO A CA 1
ATOM 1455 C C . PRO A 1 176 ? -6.658 9.769 15.462 1.00 94.44 176 PRO A C 1
ATOM 1457 O O . PRO A 1 176 ? -7.044 10.869 15.845 1.00 94.44 176 PRO A O 1
ATOM 1460 N N . ILE A 1 177 ? -7.062 9.215 14.313 1.00 93.69 177 ILE A N 1
ATOM 1461 C CA . ILE A 1 177 ? -8.036 9.842 13.410 1.00 93.69 177 ILE A CA 1
ATOM 1462 C C . ILE A 1 177 ? -9.405 9.878 14.094 1.00 93.69 177 ILE A C 1
ATOM 1464 O O . ILE A 1 177 ? -10.016 10.936 14.183 1.00 93.69 177 ILE A O 1
ATOM 1468 N N . LEU A 1 178 ? -9.834 8.755 14.681 1.00 94.62 178 LEU A N 1
ATOM 1469 C CA . LEU A 1 178 ? -11.119 8.666 15.384 1.00 94.62 178 LEU A CA 1
ATOM 1470 C C . LEU A 1 178 ? -11.199 9.591 16.607 1.00 94.62 178 LEU A C 1
ATOM 1472 O O . LEU A 1 178 ? -12.242 10.177 16.861 1.00 94.62 178 LEU A O 1
ATOM 1476 N N . LYS A 1 179 ? -10.099 9.767 17.348 1.00 94.50 179 LYS A N 1
ATOM 1477 C CA . LYS A 1 179 ? -10.035 10.716 18.474 1.00 94.50 179 LYS A CA 1
ATOM 1478 C C . LYS A 1 179 ? -10.174 12.173 18.036 1.00 94.50 179 LYS A C 1
ATOM 1480 O O . LYS A 1 179 ? -10.643 12.990 18.820 1.00 94.50 179 LYS A O 1
ATOM 1485 N N . ARG A 1 180 ? -9.709 12.501 16.828 1.00 93.75 180 ARG A N 1
ATOM 1486 C CA . ARG A 1 180 ? -9.763 13.856 16.270 1.00 93.75 180 ARG A CA 1
ATOM 1487 C C . ARG A 1 180 ? -11.127 14.147 15.644 1.00 93.75 180 ARG A C 1
ATOM 1489 O O . ARG A 1 180 ? -11.677 15.212 15.892 1.00 93.75 180 ARG A O 1
ATOM 1496 N N . ASP A 1 181 ? -11.648 13.209 14.857 1.00 92.56 181 ASP A N 1
ATOM 1497 C CA . ASP A 1 181 ? -12.847 13.412 14.028 1.00 92.56 181 ASP A CA 1
ATOM 1498 C C . ASP A 1 181 ? -14.138 12.945 14.716 1.00 92.56 181 ASP A C 1
ATOM 1500 O O . ASP A 1 181 ? -15.235 13.348 14.332 1.00 92.56 181 ASP A O 1
ATOM 1504 N N . GLY A 1 182 ? -14.010 12.105 15.743 1.00 91.50 182 GLY A N 1
ATOM 1505 C CA . GLY A 1 182 ? -15.118 11.446 16.418 1.00 91.50 182 GLY A CA 1
ATOM 1506 C C . GLY A 1 182 ? -15.608 10.191 15.692 1.00 91.50 182 GLY A C 1
ATOM 1507 O O . GLY A 1 182 ? -15.260 9.898 14.547 1.00 91.50 182 GLY A O 1
ATOM 1508 N N . VAL A 1 183 ? -16.445 9.422 16.386 1.00 92.44 183 VAL A N 1
ATOM 1509 C CA . VAL A 1 183 ? -17.167 8.264 15.839 1.00 92.44 183 VAL A CA 1
ATOM 1510 C C . VAL A 1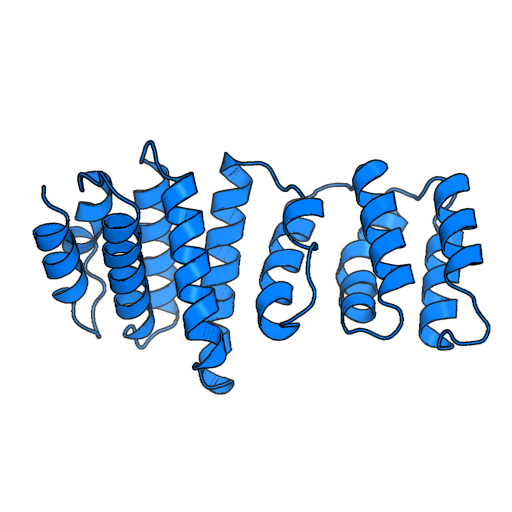 183 ? -18.641 8.447 16.152 1.00 92.44 183 VAL A C 1
ATOM 1512 O O . VAL A 1 183 ? -18.992 8.906 17.231 1.00 92.44 183 VAL A O 1
ATOM 1515 N N . THR A 1 184 ? -19.547 8.092 15.241 1.00 92.75 184 THR A N 1
ATOM 1516 C CA . THR A 1 184 ? -20.973 8.184 15.586 1.00 92.75 184 THR A CA 1
ATOM 1517 C C . THR A 1 184 ? -21.301 7.224 16.732 1.00 92.75 184 THR A C 1
ATOM 1519 O O . THR A 1 184 ? -20.843 6.078 16.740 1.00 92.75 184 THR A O 1
ATOM 1522 N N . LYS A 1 185 ? -22.141 7.662 17.677 1.00 92.81 185 LYS A N 1
ATOM 1523 C CA . LYS A 1 185 ? -22.533 6.854 18.840 1.00 92.81 185 LYS A CA 1
ATOM 1524 C C . LYS A 1 185 ? -23.036 5.462 18.453 1.00 92.81 185 LYS A C 1
ATOM 1526 O O . LYS A 1 185 ? -22.593 4.470 19.010 1.00 92.81 185 LYS A O 1
ATOM 1531 N N . LYS A 1 186 ? -23.868 5.372 17.409 1.00 93.56 186 LYS A N 1
ATOM 1532 C CA . LYS A 1 186 ? -24.386 4.098 16.883 1.00 93.56 186 LYS A CA 1
ATOM 1533 C C . LYS A 1 186 ? -23.272 3.109 16.514 1.00 93.56 186 LYS A C 1
ATOM 1535 O O . LYS A 1 186 ? -23.388 1.922 16.807 1.00 93.56 186 LYS A O 1
ATOM 1540 N N . ILE A 1 187 ? -22.219 3.586 15.851 1.00 92.75 187 ILE A N 1
ATOM 1541 C CA . ILE A 1 187 ? -21.089 2.749 15.427 1.00 92.75 187 ILE A CA 1
ATOM 1542 C C . ILE A 1 187 ? -20.243 2.351 16.635 1.00 92.75 187 ILE A C 1
ATOM 1544 O O . ILE A 1 187 ? -19.846 1.194 16.758 1.00 92.75 187 ILE A O 1
ATOM 1548 N N . ALA A 1 188 ? -19.986 3.304 1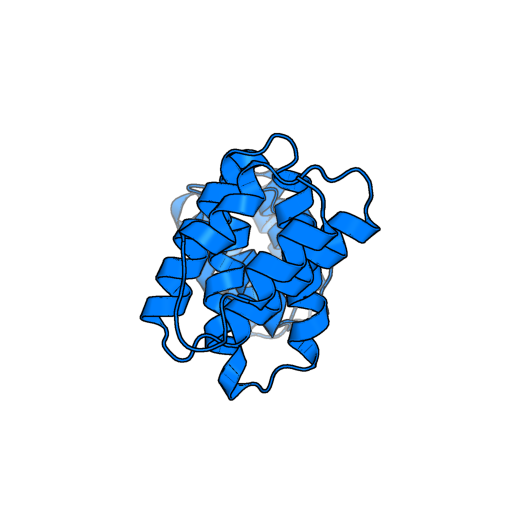7.529 1.00 92.19 188 ALA A N 1
ATOM 1549 C CA . ALA A 1 188 ? -19.170 3.085 18.712 1.00 92.19 188 ALA A CA 1
ATOM 1550 C C . ALA A 1 188 ? -19.832 2.087 19.687 1.00 92.19 188 ALA A C 1
ATOM 1552 O O . ALA A 1 188 ? -19.170 1.158 20.151 1.00 92.19 188 ALA A O 1
ATOM 1553 N N . ASP A 1 189 ? -21.146 2.215 19.907 1.00 92.50 189 ASP A N 1
ATOM 1554 C CA . ASP A 1 189 ? -21.965 1.296 20.707 1.00 92.50 189 ASP A CA 1
ATOM 1555 C C . ASP A 1 189 ? -21.942 -0.122 20.111 1.00 92.50 189 ASP A C 1
ATOM 1557 O O . ASP A 1 189 ? -21.704 -1.094 20.831 1.00 92.50 189 ASP A O 1
ATOM 1561 N N . ARG A 1 190 ? -22.135 -0.245 18.784 1.00 92.31 190 ARG A N 1
ATOM 1562 C CA . ARG A 1 190 ? -22.084 -1.534 18.069 1.00 92.31 190 ARG A CA 1
ATOM 1563 C C . ARG A 1 190 ? -20.721 -2.202 18.238 1.00 92.31 190 ARG A C 1
ATOM 1565 O O . ARG A 1 190 ? -20.650 -3.343 18.688 1.00 92.31 190 ARG A O 1
ATOM 1572 N N . ALA A 1 191 ? -19.644 -1.479 17.931 1.00 90.75 191 ALA A N 1
ATOM 1573 C CA . ALA A 1 191 ? -18.285 -1.999 18.034 1.00 90.75 191 ALA A CA 1
ATOM 1574 C C . ALA A 1 191 ? -17.936 -2.411 19.473 1.00 90.75 191 ALA A C 1
ATOM 1576 O O . ALA A 1 191 ? -17.321 -3.455 19.679 1.00 90.75 191 ALA A O 1
ATOM 1577 N N . TYR A 1 192 ? -18.357 -1.635 20.478 1.00 91.25 192 TYR A N 1
ATOM 1578 C CA . TYR A 1 192 ? -18.133 -1.976 21.881 1.00 91.25 192 TYR A CA 1
ATOM 1579 C C . TYR A 1 192 ? -18.890 -3.240 22.301 1.00 91.25 192 TYR A C 1
ATOM 1581 O O . TYR A 1 192 ? -18.297 -4.115 22.936 1.00 91.25 192 TYR A O 1
ATOM 1589 N N . ALA A 1 193 ? -20.169 -3.355 21.930 1.00 90.19 193 ALA A N 1
ATOM 1590 C CA . ALA A 1 193 ? -21.007 -4.503 22.266 1.00 90.19 193 ALA A CA 1
ATOM 1591 C C . ALA A 1 193 ? -20.512 -5.801 21.608 1.00 90.19 193 ALA A C 1
ATOM 1593 O O . ALA A 1 193 ? -20.424 -6.832 22.273 1.00 90.19 193 ALA A O 1
ATOM 1594 N N . GLU A 1 194 ? -20.153 -5.748 20.325 1.00 88.75 194 GLU A N 1
ATOM 1595 C CA . GLU A 1 194 ? -19.664 -6.912 19.576 1.00 88.75 194 GLU A CA 1
ATOM 1596 C C . GLU A 1 194 ? -18.216 -7.269 19.947 1.00 88.75 194 GLU A C 1
ATOM 1598 O O . GLU A 1 194 ? -17.855 -8.441 20.054 1.00 88.75 194 GLU A O 1
ATOM 1603 N N . GLY A 1 195 ? -17.381 -6.257 20.180 1.00 83.69 195 GLY A N 1
ATOM 1604 C CA . GLY A 1 195 ? -15.958 -6.407 20.450 1.00 83.69 195 GLY A CA 1
ATOM 1605 C C . GLY A 1 195 ? -15.612 -6.799 21.886 1.00 83.69 195 GLY A C 1
ATOM 1606 O O . GLY A 1 195 ? -14.604 -7.472 22.114 1.00 83.69 195 GLY A O 1
ATOM 1607 N N . SER A 1 196 ? -16.439 -6.444 22.873 1.00 83.25 196 SER A N 1
ATOM 1608 C CA . SER A 1 196 ? -16.155 -6.653 24.306 1.00 83.25 196 SER A CA 1
ATOM 1609 C C . SER A 1 196 ? -16.655 -7.998 24.849 1.00 83.25 196 SER A C 1
ATOM 1611 O O . SER A 1 196 ? -17.156 -8.087 25.972 1.00 83.25 196 SER A O 1
ATOM 1613 N N . SER A 1 197 ? -16.499 -9.071 24.073 1.00 81.69 197 SER A N 1
ATOM 1614 C CA . SER A 1 197 ? -16.883 -10.427 24.485 1.00 81.69 197 SER A CA 1
ATOM 1615 C C . SER A 1 197 ? -16.022 -10.969 25.645 1.00 81.69 197 SER A C 1
ATOM 1617 O O . SER A 1 197 ? -14.945 -10.450 25.961 1.00 81.69 197 SER A O 1
ATOM 1619 N N . LYS A 1 198 ? -16.460 -12.060 26.292 1.00 71.38 198 LYS A N 1
ATOM 1620 C CA . LYS A 1 198 ? -15.666 -12.735 27.340 1.00 71.38 198 LYS A CA 1
ATOM 1621 C C . LYS A 1 198 ? -14.316 -13.249 26.822 1.00 71.38 198 LYS A C 1
ATOM 1623 O O . LYS A 1 198 ? -13.361 -13.252 27.591 1.00 71.38 198 LYS A O 1
ATOM 1628 N N . GLU A 1 199 ? -14.241 -13.611 25.544 1.00 79.50 199 GLU A N 1
ATOM 1629 C CA . GLU A 1 199 ? -13.067 -14.202 24.886 1.00 79.50 199 GLU A CA 1
ATOM 1630 C C . GLU A 1 199 ? -12.065 -13.148 24.389 1.00 79.50 199 GLU A C 1
ATOM 1632 O O . GLU A 1 199 ? -10.915 -13.456 24.077 1.00 79.50 199 GLU A O 1
ATOM 1637 N N . THR A 1 200 ? -12.472 -11.878 24.353 1.00 82.88 200 THR A N 1
ATOM 1638 C CA . THR A 1 200 ? -11.616 -10.774 23.926 1.00 82.88 200 THR A CA 1
ATOM 1639 C C . THR A 1 200 ? -10.585 -10.416 25.005 1.00 82.88 200 THR A C 1
ATOM 1641 O O . THR A 1 200 ? -10.925 -10.271 26.186 1.00 82.88 200 THR A O 1
ATOM 1644 N N . SER A 1 201 ? -9.321 -10.219 24.607 1.00 86.94 201 SER A N 1
ATOM 1645 C CA . SER A 1 201 ? -8.240 -9.833 25.525 1.00 86.94 201 SER A CA 1
ATOM 1646 C C . SER A 1 201 ? -8.496 -8.479 26.205 1.00 86.94 201 SER A C 1
ATOM 1648 O O . SER A 1 201 ? -9.147 -7.596 25.644 1.00 86.94 201 SER A O 1
ATOM 1650 N N . SER A 1 202 ? -7.949 -8.278 27.410 1.00 89.25 202 SER A N 1
ATOM 1651 C CA . SER A 1 202 ? -8.137 -7.034 28.180 1.00 89.25 202 SER A CA 1
ATOM 1652 C C . SER A 1 202 ? -7.696 -5.787 27.410 1.00 89.25 202 SER A C 1
ATOM 1654 O O . SER A 1 202 ? -8.396 -4.781 27.412 1.00 89.25 202 SER A O 1
ATOM 1656 N N . ARG A 1 203 ? -6.578 -5.879 26.681 1.00 89.56 203 ARG A N 1
ATOM 1657 C CA . ARG A 1 203 ? -6.060 -4.788 25.843 1.00 89.56 203 ARG A CA 1
ATOM 1658 C C . ARG A 1 203 ? -7.008 -4.425 24.699 1.00 89.56 203 ARG A C 1
ATOM 1660 O O . ARG A 1 203 ? -7.127 -3.263 24.330 1.00 89.56 203 ARG A O 1
ATOM 1667 N N . MET A 1 204 ? -7.684 -5.417 24.133 1.00 89.50 204 MET A N 1
ATOM 1668 C CA . MET A 1 204 ? -8.651 -5.198 23.066 1.00 89.50 204 MET A CA 1
ATOM 1669 C C . MET A 1 204 ? -9.961 -4.602 23.611 1.00 89.50 204 MET A C 1
ATOM 1671 O O . MET A 1 204 ? -10.522 -3.703 22.992 1.00 89.50 204 MET A O 1
ATOM 1675 N N . LYS A 1 205 ? -10.405 -5.011 24.808 1.00 91.00 205 LYS A N 1
ATOM 1676 C CA . LYS A 1 205 ? -11.525 -4.359 25.517 1.00 91.00 205 LYS A CA 1
ATOM 1677 C C . LYS A 1 205 ? -11.232 -2.890 25.817 1.00 91.00 205 LYS A C 1
ATOM 1679 O O . LYS A 1 205 ? -12.086 -2.039 25.598 1.00 91.00 205 LYS A O 1
ATOM 1684 N N . GLU A 1 206 ? -10.012 -2.587 26.258 1.00 92.00 206 GLU A N 1
ATOM 1685 C CA . GLU A 1 206 ? -9.555 -1.209 26.458 1.00 92.00 206 GLU A CA 1
ATOM 1686 C C . GLU A 1 206 ? -9.588 -0.408 25.148 1.00 92.00 206 GLU A C 1
ATOM 1688 O O . GLU A 1 206 ? -10.074 0.719 25.132 1.00 92.00 206 GLU A O 1
ATOM 1693 N N . LEU A 1 207 ? -9.157 -0.997 24.026 1.00 93.69 207 LEU A N 1
ATOM 1694 C CA . LEU A 1 207 ? -9.268 -0.355 22.714 1.00 93.69 207 LEU A CA 1
ATOM 1695 C C . LEU A 1 207 ? -10.727 -0.045 22.344 1.00 93.69 207 LEU A C 1
ATOM 1697 O O . LEU A 1 207 ? -11.015 1.079 21.938 1.00 93.69 207 LEU A O 1
ATOM 1701 N N . PHE A 1 208 ? -11.652 -0.992 22.510 1.00 93.69 208 PHE A N 1
ATOM 1702 C CA . PHE A 1 208 ? -13.073 -0.741 22.246 1.00 93.69 208 PHE A CA 1
ATOM 1703 C C . PHE A 1 208 ? -13.668 0.320 23.173 1.00 93.69 208 PHE A C 1
ATOM 1705 O O . PHE A 1 208 ? -14.453 1.146 22.715 1.00 93.69 208 PHE A O 1
ATOM 1712 N N . TYR A 1 209 ? -13.256 0.362 24.441 1.00 93.50 209 TYR A N 1
ATOM 1713 C CA . TYR A 1 209 ? -13.634 1.440 25.354 1.00 93.50 209 TYR A CA 1
ATOM 1714 C C . TYR A 1 209 ? -13.107 2.804 24.879 1.00 93.50 209 TYR A C 1
ATOM 1716 O O . TYR A 1 209 ? -13.845 3.787 24.872 1.00 93.50 209 TYR A O 1
ATOM 1724 N N . LEU A 1 210 ? -11.855 2.874 24.415 1.00 94.56 210 LEU A N 1
ATOM 1725 C CA . LEU A 1 210 ? -11.279 4.099 23.850 1.00 94.56 210 LEU A CA 1
ATOM 1726 C C . LEU A 1 210 ? -12.013 4.555 22.583 1.00 94.56 210 LEU A C 1
ATOM 1728 O O . LEU A 1 210 ? -12.196 5.754 22.399 1.00 94.56 210 LEU A O 1
ATOM 1732 N N . ILE A 1 211 ? -12.439 3.622 21.727 1.00 94.19 211 ILE A N 1
ATOM 1733 C CA . ILE A 1 211 ? -13.265 3.919 20.546 1.00 94.19 211 ILE A CA 1
ATOM 1734 C C . ILE A 1 211 ? -14.630 4.461 20.982 1.00 94.19 211 ILE A C 1
ATOM 1736 O O . ILE A 1 211 ? -15.070 5.482 20.462 1.00 94.19 211 ILE A O 1
ATOM 1740 N N . HIS A 1 212 ? -15.269 3.825 21.967 1.00 94.19 212 HIS A N 1
ATOM 1741 C CA . HIS A 1 212 ? -16.539 4.280 22.534 1.00 94.19 212 HIS A CA 1
ATOM 1742 C C . HIS A 1 212 ? -16.440 5.698 23.113 1.00 94.19 212 HIS A C 1
ATOM 1744 O O . HIS A 1 212 ? -17.333 6.515 22.918 1.00 94.19 212 HIS A O 1
ATOM 1750 N N . ALA A 1 213 ? -15.325 6.030 23.764 1.00 93.94 213 ALA A N 1
ATOM 1751 C CA . ALA A 1 213 ? -15.062 7.371 24.281 1.00 93.94 213 ALA A CA 1
ATOM 1752 C C . ALA A 1 213 ? -14.826 8.436 23.189 1.00 93.94 213 ALA A C 1
ATOM 1754 O O . ALA A 1 213 ? -14.793 9.621 23.505 1.00 93.94 213 ALA A O 1
ATOM 1755 N N . CYS A 1 214 ? -14.653 8.040 21.922 1.00 93.19 214 CYS A N 1
ATOM 1756 C CA . CYS A 1 214 ? -14.589 8.970 20.788 1.00 93.19 214 CYS A CA 1
ATOM 1757 C C . CYS A 1 214 ? -15.984 9.348 20.258 1.00 93.19 214 CYS A C 1
ATOM 1759 O O . CYS A 1 214 ? -16.075 10.131 19.311 1.00 93.19 214 CYS A O 1
ATOM 1761 N N . ALA A 1 215 ? -17.061 8.778 20.810 1.00 91.06 215 ALA A N 1
ATOM 1762 C CA . ALA A 1 215 ? -18.414 9.182 20.461 1.00 91.06 215 ALA A CA 1
ATOM 1763 C C . ALA A 1 215 ? -18.800 10.496 21.166 1.00 91.06 215 ALA A C 1
ATOM 1765 O O . ALA A 1 215 ? -18.582 10.600 22.376 1.00 91.06 215 ALA A O 1
ATOM 1766 N N . PRO A 1 216 ? -19.352 11.485 20.435 1.00 73.94 216 PRO A N 1
ATOM 1767 C CA . PRO A 1 216 ? -19.863 12.722 21.017 1.00 73.94 216 PRO A CA 1
ATOM 1768 C C . PRO A 1 216 ? -21.171 12.516 21.797 1.00 73.94 216 PRO A C 1
ATOM 1770 O O . PRO A 1 216 ? -21.923 11.554 21.497 1.00 73.94 216 PRO A O 1
#

Secondary structure (DSSP, 8-state):
--HHHHHHHHHHS-TT---HHHHGGGGT----SHHHHHHHHHHHHHHHHH--SHHHHHHHHHHHHHHHHTSTTHHHHHHHHHHHHHHHHTTS-TTTHHHHHHHHHHHHHHHHHHH---HHHHSS--S-HHHHHHHHHHHHHT-SS--HHHHHHHHHHHHHTTTSTHHHHIIIIIHHHHHHH---HHHHHHHHHHH--TTS-HHHHHHHHHHHTT--

Foldseek 3Di:
DELVQLLVLLPVCDLEDDDLVSLLVLLVYDDDDPVSLLSNLLSLVVNLLSYPDLVRNVVSLVSNLVSLLNDPCSLVNLVSNLVSLVVCVVVDDPVSVVSVLVSLLSSLLSNCVPPNLDLCVLLPDDDDCSNSLSNNQSSLVVDPADDLVRLLVLLVSCLVQAPDCSLVVCVVRVLVRCLVVAHALVSLVVSLVSRVDPPHDPVSNVVSVSNNVSHD

Sequence (216 aa):
MSVTEAVARIELAEEFEFDPSAISVIESATINSETEFKQVCLALFRNYWGLPKIQKQEKWADFVLTAIEKRADRNEFFAYLMECIKQEWRQIDIRLKPKFVNLVIKVIEKQIKHTDAQIDKFIIKGPDAEFDWPIMKAVIKSKESLSTAETEYLLDYLTKNANTYFMNFFIKHILPILKRDGVTKKIADRAYAEGSSKETSSRMKELFYLIHACAP

pLDDT: mean 84.82, std 8.98, range [46.22, 94.62]

Radius of gyration: 20.41 Å; chains: 1; bounding box: 50×30×58 Å